Protein AF-A0A0W0UH37-F1 (afdb_monomer_lite)

Sequence (302 aa):
MPKVALRSLQDLRQTGDLIYRSSKLNPNDLQDNCIYLDRIETTVKGTGFGTAAMRYIINESFARGYEGNLKTDSSWDSHLFYLALGLIPEERQVPYVQNKYGIPADDSLAIVVDFFEKHEGENGEELKSALQELLEDNDYLLDEIAVILQKEGKIERKQSANIDDLLKNREFLSEISYATSSYLHDQFIPSLLHILEKNIGKKSVETNTSSLNAVMMVLSDEGKKRWKKALDNESEFKTFKQFEQLHPYMDNAQKEKLQSILAKNATFKQQAPQLFFSQLQQEQKEEEPAPTNQAVFNPNQH

Radius of gyration: 27.36 Å; chains: 1; bounding box: 104×53×66 Å

pLDDT: mean 77.38, std 19.03, range [35.28, 96.06]

Organism: NCBI:txid455

Foldseek 3Di:
DDFADQDDPVNLVVFFDFDWDFDDPDPVDLQPGATEGEDTGGPDFPPCSVLSSLLVRQVVCVVVVNLSKYKYWDAFQCQLVCLQLQKDFDKDWDQQCCLPQVAHLCDLLVLLLVLCVVCPPDDPVVSLVSVVVVCVVPVCSQVSVCSVCCVVVVDPPPDTGDSVSCVVCNVVSNVSSPDIDICLQRPQLVLLLVLLQVCQPPDLADSGRNVSHTGMITRAPVSSVQSVVCVVVSHRRRTDLQSVSSVVSYDPVSSVSSVVSVVRRPPSVPDSPPSSGDHPPPVVVVPDDDDDDDDDDDPDDD

Structure (mmCIF, N/CA/C/O backbone):
data_AF-A0A0W0UH37-F1
#
_entry.id   AF-A0A0W0UH37-F1
#
loop_
_atom_site.group_PDB
_atom_site.id
_atom_site.type_symbol
_atom_site.label_atom_id
_atom_site.label_alt_id
_atom_site.label_comp_id
_atom_site.label_asym_id
_atom_site.label_entity_id
_atom_site.label_seq_id
_atom_site.pdbx_PDB_ins_code
_atom_site.Cartn_x
_atom_site.Cartn_y
_atom_site.Cartn_z
_atom_site.occupancy
_atom_site.B_iso_or_equiv
_atom_site.auth_seq_id
_atom_site.auth_comp_id
_atom_site.auth_asym_id
_atom_site.auth_atom_id
_atom_site.pdbx_PDB_model_num
ATOM 1 N N . MET A 1 1 ? 17.851 11.300 -32.297 1.00 39.34 1 MET A N 1
ATOM 2 C CA . MET A 1 1 ? 18.158 10.279 -31.269 1.00 39.34 1 MET A CA 1
ATOM 3 C C . MET A 1 1 ? 18.260 8.935 -31.976 1.00 39.34 1 MET A C 1
ATOM 5 O O . MET A 1 1 ? 17.472 8.738 -32.895 1.00 39.34 1 MET A O 1
ATOM 9 N N . PRO A 1 2 ? 19.236 8.073 -31.649 1.00 39.06 2 PRO A N 1
ATOM 10 C CA . PRO A 1 2 ? 19.355 6.756 -32.274 1.00 39.06 2 PRO A CA 1
ATOM 11 C C . PRO A 1 2 ? 18.145 5.876 -31.920 1.00 39.06 2 PRO A C 1
ATOM 13 O O . PRO A 1 2 ? 17.655 5.931 -30.793 1.00 39.06 2 PRO A O 1
ATOM 16 N N . LYS A 1 3 ? 17.656 5.099 -32.893 1.00 40.84 3 LYS A N 1
ATOM 17 C CA . LYS A 1 3 ? 16.571 4.122 -32.711 1.00 40.84 3 LYS A CA 1
ATOM 18 C C . LYS A 1 3 ? 17.082 2.929 -31.903 1.00 40.84 3 LYS A C 1
ATOM 20 O O . LYS A 1 3 ? 18.148 2.400 -32.216 1.00 40.84 3 LYS A O 1
ATOM 25 N N . VAL A 1 4 ? 16.328 2.493 -30.896 1.00 57.84 4 VAL A N 1
ATOM 26 C CA . VAL A 1 4 ? 16.647 1.289 -30.116 1.00 57.84 4 VAL A CA 1
ATOM 27 C C . VAL A 1 4 ? 15.810 0.132 -30.634 1.00 57.84 4 VAL A C 1
ATOM 29 O O . VAL A 1 4 ? 14.599 0.082 -30.416 1.00 57.84 4 VAL A O 1
ATOM 32 N N . ALA A 1 5 ? 16.464 -0.805 -31.320 1.00 55.94 5 ALA A N 1
ATOM 33 C CA . ALA A 1 5 ? 15.818 -2.027 -31.777 1.00 55.94 5 ALA A CA 1
ATOM 34 C C . ALA A 1 5 ? 15.326 -2.861 -30.582 1.00 55.94 5 ALA A C 1
ATOM 36 O O . ALA A 1 5 ? 16.015 -2.992 -29.565 1.00 55.94 5 ALA A O 1
ATOM 37 N N . LEU A 1 6 ? 14.133 -3.442 -30.713 1.00 58.91 6 LEU A N 1
ATOM 38 C CA . LEU A 1 6 ? 13.651 -4.466 -29.789 1.00 58.91 6 LEU A CA 1
ATOM 39 C C . LEU A 1 6 ? 14.568 -5.690 -29.895 1.00 58.91 6 LEU A C 1
ATOM 41 O O . LEU A 1 6 ? 14.750 -6.233 -30.982 1.00 58.91 6 LEU A O 1
ATOM 45 N N . ARG A 1 7 ? 15.142 -6.118 -28.766 1.00 61.62 7 ARG A N 1
ATOM 46 C CA . ARG A 1 7 ? 15.881 -7.386 -28.694 1.00 61.62 7 ARG A CA 1
ATOM 47 C C . ARG A 1 7 ? 14.904 -8.550 -28.827 1.00 61.62 7 ARG A C 1
ATOM 49 O O . ARG A 1 7 ? 13.797 -8.483 -28.287 1.00 61.62 7 ARG A O 1
ATOM 56 N N . SER A 1 8 ? 15.309 -9.614 -29.514 1.00 63.53 8 SER A N 1
ATOM 57 C CA . SER A 1 8 ? 14.517 -10.841 -29.548 1.00 63.53 8 SER A CA 1
ATOM 58 C C . SER A 1 8 ? 14.574 -11.560 -28.192 1.00 63.53 8 SER A C 1
ATOM 60 O O . SER A 1 8 ? 15.499 -11.363 -27.398 1.00 63.53 8 SER A O 1
ATOM 62 N N . LEU A 1 9 ? 13.601 -12.437 -27.921 1.00 63.22 9 LEU A N 1
ATOM 63 C CA . LEU A 1 9 ? 13.621 -13.288 -26.725 1.00 63.22 9 LEU A CA 1
ATOM 64 C C . LEU A 1 9 ? 14.868 -14.191 -26.689 1.00 63.22 9 LEU A C 1
ATOM 66 O O . LEU A 1 9 ? 15.388 -14.481 -25.615 1.00 63.22 9 LEU A O 1
ATOM 70 N N . GLN A 1 10 ? 15.362 -14.616 -27.858 1.00 59.94 10 GLN A N 1
ATOM 71 C CA . GLN A 1 10 ? 16.601 -15.386 -27.979 1.00 59.94 10 GLN A CA 1
ATOM 72 C C . GLN A 1 10 ? 17.826 -14.554 -27.575 1.00 59.94 10 GLN A C 1
ATOM 74 O O . GLN A 1 10 ? 18.663 -15.061 -26.833 1.00 59.94 10 GLN A O 1
ATOM 79 N N . ASP A 1 11 ? 17.892 -13.277 -27.965 1.00 59.62 11 ASP A N 1
ATOM 80 C CA . ASP A 1 11 ? 18.986 -12.375 -27.568 1.00 59.62 11 ASP A CA 1
ATOM 81 C C . ASP A 1 11 ? 18.983 -12.106 -26.059 1.00 59.62 11 ASP A C 1
ATOM 83 O O . ASP A 1 11 ? 20.036 -12.001 -25.433 1.00 59.62 11 ASP A O 1
ATOM 87 N N . LEU A 1 12 ? 17.795 -12.006 -25.451 1.00 62.12 12 LEU A N 1
ATOM 88 C CA . LEU A 1 12 ? 17.666 -11.854 -24.002 1.00 62.12 12 LEU A CA 1
ATOM 89 C C . LEU A 1 12 ? 18.160 -13.113 -23.277 1.00 62.12 12 LEU A C 1
ATOM 91 O O . LEU A 1 12 ? 19.002 -12.996 -22.388 1.00 62.12 12 LEU A O 1
ATOM 95 N N . ARG A 1 13 ? 17.732 -14.303 -23.717 1.00 62.91 13 ARG A N 1
ATOM 96 C CA . ARG A 1 13 ? 18.122 -15.599 -23.124 1.00 62.91 13 ARG A CA 1
ATOM 97 C C . ARG A 1 13 ? 19.622 -15.902 -23.181 1.00 62.91 13 ARG A C 1
ATOM 99 O O . ARG A 1 13 ? 20.102 -16.710 -22.400 1.00 62.91 13 ARG A O 1
ATOM 106 N N . GLN A 1 14 ? 20.378 -15.267 -24.076 1.00 61.69 14 GLN A N 1
ATOM 107 C CA . GLN A 1 14 ? 21.842 -15.394 -24.109 1.00 61.69 14 GLN A CA 1
ATOM 108 C C . GLN A 1 14 ? 22.548 -14.569 -23.020 1.00 61.69 14 GLN A C 1
ATOM 110 O O . GLN A 1 14 ? 23.724 -14.792 -22.748 1.00 61.69 14 GLN A O 1
ATOM 115 N N . THR A 1 15 ? 21.852 -13.600 -22.414 1.00 56.72 15 THR A N 1
ATOM 116 C CA . THR A 1 15 ? 22.426 -12.631 -21.459 1.00 56.72 15 THR A CA 1
ATOM 117 C C . THR A 1 15 ? 21.881 -12.755 -20.035 1.00 56.72 15 THR A C 1
ATOM 119 O O . THR A 1 15 ? 22.421 -12.123 -19.129 1.00 56.72 15 THR A O 1
ATOM 122 N N . GLY A 1 16 ? 20.840 -13.563 -19.834 1.00 58.19 16 GLY A N 1
ATOM 123 C CA . GLY A 1 16 ? 20.187 -13.807 -18.551 1.00 58.19 16 GLY A CA 1
ATOM 124 C C . GLY A 1 16 ? 18.984 -14.740 -18.705 1.00 58.19 16 GLY A C 1
ATOM 125 O O . GLY A 1 16 ? 18.596 -15.085 -19.823 1.00 58.19 16 GLY A O 1
ATOM 126 N N . ASP A 1 17 ? 18.374 -15.106 -17.582 1.00 57.06 17 ASP A N 1
ATOM 127 C CA . ASP A 1 17 ? 17.194 -15.962 -17.535 1.00 57.06 17 ASP A CA 1
ATOM 128 C C . ASP A 1 17 ? 15.927 -15.114 -17.358 1.00 57.06 17 ASP A C 1
ATOM 130 O O . ASP A 1 17 ? 15.771 -14.339 -16.412 1.00 57.06 17 ASP A O 1
ATOM 134 N N . LEU A 1 18 ? 14.988 -15.261 -18.295 1.00 58.94 18 LEU A N 1
ATOM 135 C CA . LEU A 1 18 ? 13.688 -14.594 -18.257 1.00 58.94 18 LEU A CA 1
ATOM 136 C C . LEU A 1 18 ? 12.577 -15.639 -18.175 1.00 58.94 18 LEU A C 1
ATOM 138 O O . LEU A 1 18 ? 12.345 -16.368 -19.145 1.00 58.94 18 LEU A O 1
ATOM 142 N N . ILE A 1 19 ? 11.876 -15.691 -17.039 1.00 59.53 19 ILE A N 1
ATOM 143 C CA . ILE A 1 19 ? 10.764 -16.619 -16.811 1.00 59.53 19 ILE A CA 1
ATOM 144 C C . ILE A 1 19 ? 9.519 -15.815 -16.440 1.00 59.53 19 ILE A C 1
ATOM 146 O O . ILE A 1 19 ? 9.446 -15.164 -15.401 1.00 59.53 19 ILE A O 1
ATOM 150 N N . TYR A 1 20 ? 8.516 -15.873 -17.311 1.00 61.88 20 TYR A N 1
ATOM 151 C CA . TYR A 1 20 ? 7.214 -15.253 -17.096 1.00 61.88 20 TYR A CA 1
ATOM 152 C C . TYR A 1 20 ? 6.113 -16.182 -17.598 1.00 61.88 20 TYR A C 1
ATOM 154 O O . TYR A 1 20 ? 6.347 -17.044 -18.453 1.00 61.88 20 TYR A O 1
ATOM 162 N N . ARG A 1 21 ? 4.906 -16.012 -17.061 1.00 57.50 21 ARG A N 1
ATOM 163 C CA . ARG A 1 21 ? 3.724 -16.771 -17.472 1.00 57.50 21 ARG A CA 1
ATOM 164 C C . ARG A 1 21 ? 2.645 -15.794 -17.914 1.00 57.50 21 ARG A C 1
ATOM 166 O O . ARG A 1 21 ? 2.375 -14.793 -17.259 1.00 57.50 21 ARG A O 1
ATOM 173 N N . SER A 1 22 ? 1.993 -16.085 -19.032 1.00 54.31 22 SER A N 1
ATOM 174 C CA . SER A 1 22 ? 0.772 -15.371 -19.399 1.00 54.31 22 SER A CA 1
ATOM 175 C C . SER A 1 22 ? -0.427 -16.134 -18.847 1.00 54.31 22 SER A C 1
ATOM 177 O O . SER A 1 22 ? -0.717 -17.232 -19.324 1.00 54.31 22 SER A O 1
ATOM 179 N N . SER A 1 23 ? -1.122 -15.567 -17.868 1.00 53.78 23 SER A N 1
ATOM 180 C CA . SER A 1 23 ? -2.406 -16.080 -17.395 1.00 53.78 23 SER A CA 1
ATOM 181 C C . SER A 1 23 ? -3.540 -15.419 -18.178 1.00 53.78 23 SER A C 1
ATOM 183 O O . SER A 1 23 ? -3.635 -14.197 -18.223 1.00 53.78 23 SER A O 1
ATOM 185 N N . LYS A 1 24 ? -4.416 -16.226 -18.788 1.00 47.41 24 LYS A N 1
ATOM 186 C CA . LYS A 1 24 ? -5.780 -15.791 -19.116 1.00 47.41 24 LYS A CA 1
ATOM 187 C C . LYS A 1 24 ? -6.648 -16.145 -17.916 1.00 47.41 24 LYS A C 1
ATOM 189 O O . LYS A 1 24 ? -7.014 -17.310 -17.767 1.00 47.41 24 LYS A O 1
ATOM 194 N N . LEU A 1 25 ? -6.932 -15.183 -17.046 1.00 44.75 25 LEU A N 1
ATOM 195 C CA . LEU A 1 25 ? -8.017 -15.349 -16.086 1.00 44.75 25 LEU A CA 1
ATOM 196 C C . LEU A 1 25 ? -9.305 -15.067 -16.862 1.00 44.75 25 LEU A C 1
ATOM 198 O O . LEU A 1 25 ? -9.612 -13.927 -17.153 1.00 44.75 25 LEU A O 1
ATOM 202 N N . ASN A 1 26 ? -9.972 -16.147 -17.275 1.00 40.81 26 ASN A N 1
ATOM 203 C CA . ASN A 1 26 ? -11.278 -16.169 -17.937 1.00 40.81 26 ASN A CA 1
ATOM 204 C C . ASN A 1 26 ? -11.378 -15.426 -19.303 1.00 40.81 26 ASN A C 1
ATOM 206 O O . ASN A 1 26 ? -11.337 -14.203 -19.369 1.00 40.81 26 ASN A O 1
ATOM 210 N N . PRO A 1 27 ? -11.591 -16.125 -20.438 1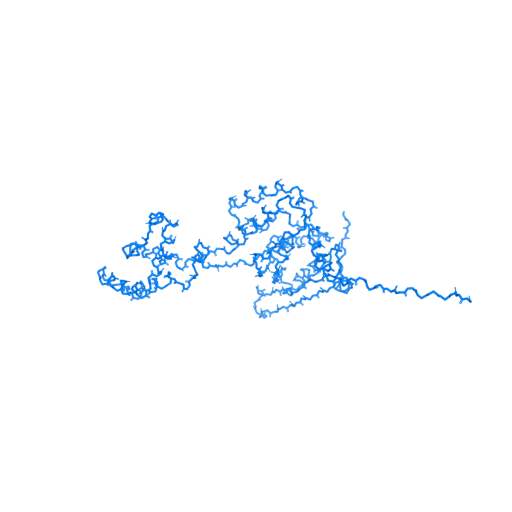.00 39.88 27 PRO A N 1
ATOM 211 C CA . PRO A 1 27 ? -11.670 -15.494 -21.765 1.00 39.88 27 PRO A CA 1
ATOM 212 C C . PRO A 1 27 ? -12.848 -14.518 -21.968 1.00 39.88 27 PRO A C 1
ATOM 214 O O . PRO A 1 27 ? -12.892 -13.867 -23.011 1.00 39.88 27 PRO A O 1
ATOM 217 N N . ASN A 1 28 ? -13.769 -14.407 -21.005 1.00 41.94 28 ASN A N 1
ATOM 218 C CA . ASN A 1 28 ? -14.898 -13.476 -21.049 1.00 41.94 28 ASN A CA 1
ATOM 219 C C . ASN A 1 28 ? -14.655 -12.155 -20.293 1.00 41.94 28 ASN A C 1
ATOM 221 O O . ASN A 1 28 ? -15.424 -11.222 -20.505 1.00 41.94 28 ASN A O 1
ATOM 225 N N . ASP A 1 29 ? -13.586 -12.040 -19.495 1.00 44.34 29 ASP A N 1
ATOM 226 C CA . ASP A 1 29 ? -13.218 -10.802 -18.794 1.00 44.34 29 ASP A CA 1
ATOM 227 C C . ASP A 1 29 ? -11.937 -10.216 -19.390 1.00 44.34 29 ASP A C 1
ATOM 229 O O . ASP A 1 29 ? -10.812 -10.510 -18.986 1.00 44.34 29 ASP A O 1
ATOM 233 N N . LEU A 1 30 ? -12.095 -9.342 -20.391 1.00 47.75 30 LEU A N 1
ATOM 234 C CA . LEU A 1 30 ? -10.964 -8.600 -20.960 1.00 47.75 30 LEU A CA 1
ATOM 235 C C . LEU A 1 30 ? -10.255 -7.716 -19.914 1.00 47.75 30 LEU A C 1
ATOM 237 O O . LEU A 1 30 ? -9.075 -7.416 -20.095 1.00 47.75 30 LEU A O 1
ATOM 241 N N . GLN A 1 31 ? -10.947 -7.345 -18.828 1.00 48.50 31 GLN A N 1
ATOM 242 C CA . GLN A 1 31 ? -10.412 -6.551 -17.716 1.00 48.50 31 GLN A CA 1
ATOM 243 C C . GLN A 1 31 ? -9.366 -7.296 -16.867 1.00 48.50 31 GLN A C 1
ATOM 245 O O . GLN A 1 31 ? -8.473 -6.641 -16.332 1.00 48.50 31 GLN A O 1
ATOM 250 N N . ASP A 1 32 ? -9.390 -8.633 -16.837 1.00 60.22 32 ASP A N 1
ATOM 251 C CA . ASP A 1 32 ? -8.478 -9.451 -16.018 1.00 60.22 32 ASP A CA 1
ATOM 252 C C . ASP A 1 32 ? -7.296 -10.039 -16.802 1.00 60.22 32 ASP A C 1
ATOM 254 O O . ASP A 1 32 ? -6.444 -10.750 -16.253 1.00 60.22 32 ASP A O 1
ATOM 258 N N . ASN A 1 33 ? -7.185 -9.727 -18.096 1.00 76.19 33 ASN A N 1
ATOM 259 C CA . ASN A 1 33 ? -6.046 -10.171 -18.883 1.00 76.19 33 ASN A CA 1
ATOM 260 C C . ASN A 1 33 ? -4.778 -9.412 -18.482 1.00 76.19 33 ASN A C 1
ATOM 262 O O . ASN A 1 33 ? -4.657 -8.199 -18.674 1.00 76.19 33 ASN A O 1
ATOM 266 N N . CYS A 1 34 ? -3.797 -10.150 -17.968 1.00 83.69 34 CYS A N 1
ATOM 267 C CA . CYS A 1 34 ? -2.499 -9.620 -17.585 1.00 83.69 34 CYS A CA 1
ATOM 268 C C . CYS A 1 34 ? -1.369 -10.593 -17.944 1.00 83.69 34 CYS A C 1
ATOM 270 O O . CYS A 1 34 ? -1.571 -11.788 -18.180 1.00 83.69 34 CYS A O 1
ATOM 272 N N . ILE A 1 35 ? -0.147 -10.070 -18.002 1.00 83.69 35 ILE A N 1
ATOM 273 C CA . ILE A 1 35 ? 1.048 -10.909 -17.920 1.00 83.69 35 ILE A CA 1
ATOM 274 C C . ILE A 1 35 ? 1.460 -10.992 -16.452 1.00 83.69 35 ILE A C 1
ATOM 276 O O . ILE A 1 35 ? 1.528 -9.963 -15.780 1.00 83.69 35 ILE A O 1
ATOM 280 N N . TYR A 1 36 ? 1.748 -12.202 -15.973 1.00 83.50 36 TYR A N 1
ATOM 281 C CA . TYR A 1 36 ? 2.335 -12.419 -14.660 1.00 83.50 36 TYR A CA 1
ATOM 282 C C . TYR A 1 36 ? 3.838 -12.655 -14.804 1.00 83.50 36 TYR A C 1
ATOM 284 O O . TYR A 1 36 ? 4.287 -13.634 -15.416 1.00 83.50 36 TYR A O 1
ATOM 292 N N . LEU A 1 37 ? 4.626 -11.734 -14.267 1.00 82.06 37 LEU A N 1
ATOM 293 C CA . LEU A 1 37 ? 6.067 -11.880 -14.203 1.00 82.06 37 LEU A CA 1
ATOM 294 C C . LEU A 1 37 ? 6.429 -12.668 -12.942 1.00 82.06 37 LEU A C 1
ATOM 296 O O . LEU A 1 37 ? 6.179 -12.221 -11.830 1.00 82.06 37 LEU A O 1
ATOM 300 N N . ASP A 1 38 ? 7.012 -13.847 -13.157 1.00 74.31 38 ASP A N 1
ATOM 301 C CA . ASP A 1 38 ? 7.444 -14.755 -12.091 1.00 74.31 38 ASP A CA 1
ATOM 302 C C . ASP A 1 38 ? 8.829 -14.320 -11.583 1.00 74.31 38 ASP A C 1
ATOM 304 O O . ASP A 1 38 ? 9.011 -14.027 -10.406 1.00 74.31 38 ASP A O 1
ATOM 308 N N . ARG A 1 39 ? 9.807 -14.182 -12.496 1.00 73.81 39 ARG A N 1
ATOM 309 C CA . ARG A 1 39 ? 11.154 -13.692 -12.162 1.00 73.81 39 ARG A CA 1
ATOM 310 C C . ARG A 1 39 ? 11.933 -13.144 -13.360 1.00 73.81 39 ARG A C 1
ATOM 312 O O . ARG A 1 39 ? 11.820 -13.634 -14.486 1.00 73.81 39 ARG A O 1
ATOM 319 N N . ILE A 1 40 ? 12.784 -12.153 -13.090 1.00 75.44 40 ILE A N 1
ATOM 320 C CA . ILE A 1 40 ? 13.825 -11.659 -14.005 1.00 75.44 40 ILE A CA 1
ATOM 321 C C . ILE A 1 40 ? 15.169 -11.884 -13.325 1.00 75.44 40 ILE A C 1
ATOM 323 O O . ILE A 1 40 ? 15.445 -11.270 -12.298 1.00 75.44 40 ILE A O 1
ATOM 327 N N . GLU A 1 41 ? 16.017 -12.720 -13.915 1.00 71.56 41 GLU A N 1
ATOM 328 C CA . GLU A 1 41 ? 17.333 -13.038 -13.367 1.00 71.56 41 GLU A CA 1
ATOM 329 C C . GLU A 1 41 ? 18.416 -12.763 -14.414 1.00 71.56 41 GLU A C 1
ATOM 331 O O . GLU A 1 41 ? 18.269 -13.041 -15.601 1.00 71.56 41 GLU A O 1
ATOM 336 N N . THR A 1 42 ? 19.533 -12.180 -13.989 1.00 67.94 42 THR A N 1
ATOM 337 C CA . THR A 1 42 ? 20.701 -11.992 -14.854 1.00 67.94 42 THR A CA 1
ATOM 338 C C . THR A 1 42 ? 21.954 -12.371 -14.097 1.00 67.94 42 THR A C 1
ATOM 340 O O . THR A 1 42 ? 22.161 -11.943 -12.963 1.00 67.94 42 THR A O 1
ATOM 343 N N . THR A 1 43 ? 22.819 -13.142 -14.747 1.00 62.78 43 THR A N 1
ATOM 344 C CA . THR A 1 43 ? 24.158 -13.459 -14.240 1.00 62.78 43 THR A CA 1
ATOM 345 C C . THR A 1 43 ? 25.149 -12.328 -14.526 1.00 62.78 43 THR A C 1
ATOM 347 O O . THR A 1 43 ? 26.215 -12.268 -13.913 1.00 62.78 43 THR A O 1
ATOM 350 N N . VAL A 1 44 ? 24.796 -11.388 -15.417 1.00 61.62 44 VAL A N 1
ATOM 351 C CA . VAL A 1 44 ? 25.660 -10.280 -15.838 1.00 61.62 44 VAL A CA 1
ATOM 352 C C . VAL A 1 44 ? 25.090 -8.938 -15.380 1.00 61.62 44 VAL A C 1
ATOM 354 O O . VAL A 1 44 ? 23.992 -8.520 -15.762 1.00 61.62 44 VAL A O 1
ATOM 357 N N . LYS A 1 45 ? 25.870 -8.244 -14.551 1.00 58.03 45 LYS A N 1
ATOM 358 C CA . LYS A 1 45 ? 25.534 -6.948 -13.949 1.00 58.03 45 LYS A CA 1
ATOM 359 C C . LYS A 1 45 ? 25.725 -5.791 -14.938 1.00 58.03 45 LYS A C 1
ATOM 361 O O . LYS A 1 45 ? 26.658 -5.795 -15.733 1.00 58.03 45 LYS A O 1
ATOM 366 N N . GLY A 1 46 ? 24.860 -4.773 -14.864 1.00 62.31 46 GLY A N 1
ATOM 367 C CA . GLY A 1 46 ? 25.037 -3.504 -15.593 1.00 62.31 46 GLY A CA 1
ATOM 368 C C . GLY A 1 46 ? 24.777 -3.553 -17.105 1.00 62.31 46 GLY A C 1
ATOM 369 O O . GLY A 1 46 ? 25.081 -2.596 -17.810 1.00 62.31 46 GLY A O 1
ATOM 370 N N . THR A 1 47 ? 24.189 -4.633 -17.618 1.00 62.28 47 THR A N 1
ATOM 371 C CA . THR A 1 47 ? 23.941 -4.838 -19.059 1.00 62.28 47 THR A CA 1
ATOM 372 C C . THR A 1 47 ? 22.659 -4.182 -19.577 1.00 62.28 47 THR A C 1
ATOM 374 O O . THR A 1 47 ? 22.363 -4.255 -20.770 1.00 62.28 47 THR A O 1
ATOM 377 N N . GLY A 1 48 ? 21.856 -3.585 -18.687 1.00 72.31 48 GLY A N 1
ATOM 378 C CA . GLY A 1 48 ? 20.511 -3.101 -19.013 1.00 72.31 48 GLY A CA 1
ATOM 379 C C . GLY A 1 48 ? 19.491 -4.221 -19.259 1.00 72.31 48 GLY A C 1
ATOM 380 O O . GLY A 1 48 ? 18.391 -3.937 -19.735 1.00 72.31 48 GLY A O 1
ATOM 381 N N . PHE A 1 49 ? 19.831 -5.476 -18.928 1.00 78.31 49 PHE A N 1
ATOM 382 C CA . PHE A 1 49 ? 18.986 -6.651 -19.160 1.00 78.31 49 PHE A CA 1
ATOM 383 C C . PHE A 1 49 ? 17.571 -6.492 -18.594 1.00 78.31 49 PHE A C 1
ATOM 385 O O . PHE A 1 49 ? 16.613 -6.666 -19.338 1.00 78.31 49 PHE A O 1
ATOM 392 N N . GLY A 1 50 ? 17.427 -6.087 -17.326 1.00 79.38 50 GLY A N 1
ATOM 393 C CA . GLY A 1 50 ? 16.110 -5.939 -16.692 1.00 79.38 50 GLY A CA 1
ATOM 394 C C . GLY A 1 50 ? 15.191 -4.969 -17.441 1.00 79.38 50 GLY A C 1
ATOM 395 O O . GLY A 1 50 ? 14.044 -5.293 -17.729 1.00 79.38 50 GLY A O 1
ATOM 396 N N . THR A 1 51 ? 15.709 -3.811 -17.859 1.00 82.19 51 THR A N 1
ATOM 397 C CA . THR A 1 51 ? 14.941 -2.842 -18.658 1.00 82.19 51 THR A CA 1
ATOM 398 C C . THR A 1 51 ? 14.581 -3.398 -20.037 1.00 82.19 51 THR A C 1
ATOM 400 O O . THR A 1 51 ? 13.475 -3.163 -20.525 1.00 82.19 51 THR A O 1
ATOM 403 N N . ALA A 1 52 ? 15.488 -4.143 -20.675 1.00 81.31 52 ALA A N 1
ATOM 404 C CA . ALA A 1 52 ? 15.235 -4.764 -21.974 1.00 81.31 52 ALA A CA 1
ATOM 405 C C . ALA A 1 52 ? 14.186 -5.889 -21.885 1.00 81.31 52 ALA A C 1
ATOM 407 O O . ALA A 1 52 ? 13.284 -5.945 -22.721 1.00 81.31 52 ALA A O 1
ATOM 408 N N . ALA A 1 53 ? 14.258 -6.726 -20.848 1.00 84.06 53 ALA A N 1
ATOM 409 C CA . ALA A 1 53 ? 13.268 -7.756 -20.549 1.00 84.06 53 ALA A CA 1
ATOM 410 C C . ALA A 1 53 ? 11.886 -7.138 -20.297 1.00 84.06 53 ALA A C 1
ATOM 412 O O . ALA A 1 53 ? 10.898 -7.557 -20.897 1.00 84.06 53 ALA A O 1
ATOM 413 N N . MET A 1 54 ? 11.826 -6.071 -19.500 1.00 88.00 54 MET A N 1
ATOM 414 C CA . MET A 1 54 ? 10.582 -5.347 -19.232 1.00 88.00 54 MET A CA 1
ATOM 415 C C . MET A 1 54 ? 10.005 -4.697 -20.492 1.00 88.00 54 MET A C 1
ATOM 417 O O . MET A 1 54 ? 8.802 -4.786 -20.723 1.00 88.00 54 MET A O 1
ATOM 421 N N . ARG A 1 55 ? 10.850 -4.128 -21.366 1.00 89.00 55 ARG A N 1
ATOM 422 C CA . ARG A 1 55 ? 10.414 -3.622 -22.678 1.00 89.00 55 ARG A CA 1
ATOM 423 C C . ARG A 1 55 ? 9.762 -4.726 -23.508 1.00 89.00 55 ARG A C 1
ATOM 425 O O . ARG A 1 55 ? 8.710 -4.489 -24.095 1.00 89.00 55 ARG A O 1
ATOM 432 N N . TYR A 1 56 ? 10.388 -5.901 -23.567 1.00 86.81 56 TYR A N 1
ATOM 433 C CA . TYR A 1 56 ? 9.865 -7.049 -24.305 1.00 86.81 56 TYR A CA 1
ATOM 434 C C . TYR A 1 56 ? 8.504 -7.495 -23.748 1.00 86.81 56 TYR A C 1
ATOM 436 O O . TYR A 1 56 ? 7.536 -7.567 -24.503 1.00 86.81 56 TYR A O 1
ATOM 444 N N . ILE A 1 57 ? 8.405 -7.695 -22.429 1.00 87.62 57 ILE A N 1
ATOM 445 C CA . ILE A 1 57 ? 7.173 -8.139 -21.758 1.00 87.62 57 ILE A CA 1
ATOM 446 C C . ILE A 1 57 ? 6.033 -7.136 -21.959 1.00 87.62 57 ILE A C 1
ATOM 448 O O . ILE A 1 57 ? 4.912 -7.517 -22.292 1.00 87.62 57 ILE A O 1
ATOM 452 N N . ILE A 1 58 ? 6.299 -5.843 -21.785 1.00 90.19 58 ILE A N 1
ATOM 453 C CA . ILE A 1 58 ? 5.265 -4.812 -21.917 1.00 90.19 58 ILE A CA 1
ATOM 454 C C . ILE A 1 58 ? 4.824 -4.666 -23.378 1.00 90.19 58 ILE A C 1
ATOM 456 O O . ILE A 1 58 ? 3.631 -4.528 -23.644 1.00 90.19 58 ILE A O 1
ATOM 460 N N . ASN A 1 59 ? 5.755 -4.757 -24.332 1.00 90.31 59 ASN A N 1
ATOM 461 C CA . ASN A 1 59 ? 5.417 -4.783 -25.754 1.00 90.31 59 ASN A CA 1
ATOM 462 C C . ASN A 1 59 ? 4.522 -5.981 -26.098 1.00 90.31 59 ASN A C 1
ATOM 464 O O . ASN A 1 59 ? 3.542 -5.832 -26.822 1.00 90.31 59 ASN A O 1
ATOM 468 N N . GLU A 1 60 ? 4.822 -7.157 -25.545 1.00 86.75 60 GLU A N 1
ATOM 469 C CA . GLU A 1 60 ? 3.985 -8.345 -25.701 1.00 86.75 60 GLU A CA 1
ATOM 470 C C . GLU A 1 60 ? 2.596 -8.160 -25.073 1.00 86.75 60 GLU A C 1
ATOM 472 O O . GLU A 1 60 ? 1.598 -8.530 -25.690 1.00 86.75 60 GLU A O 1
ATOM 477 N N . SER A 1 61 ? 2.511 -7.545 -23.890 1.00 87.56 61 SER A N 1
ATOM 478 C CA . SER A 1 61 ? 1.239 -7.216 -23.234 1.00 87.56 61 SER A CA 1
ATOM 479 C C . SER A 1 61 ? 0.367 -6.323 -24.128 1.00 87.56 61 SER A C 1
ATOM 481 O O . SER A 1 61 ? -0.792 -6.648 -24.389 1.00 87.56 61 SER A O 1
ATOM 483 N N . PHE A 1 62 ? 0.933 -5.252 -24.697 1.00 88.38 62 PHE A N 1
ATOM 484 C CA . PHE A 1 62 ? 0.214 -4.399 -25.650 1.00 88.38 62 PHE A CA 1
ATOM 485 C C . PHE A 1 62 ? -0.175 -5.139 -26.935 1.00 88.38 62 PHE A C 1
ATOM 487 O O . PHE A 1 62 ? -1.311 -5.004 -27.385 1.00 88.38 62 PHE A O 1
ATOM 494 N N . ALA A 1 63 ? 0.722 -5.951 -27.504 1.00 87.31 63 ALA A N 1
ATOM 495 C CA . ALA A 1 63 ? 0.451 -6.719 -28.723 1.00 87.31 63 ALA A CA 1
ATOM 496 C C . ALA A 1 63 ? -0.683 -7.744 -28.543 1.00 87.31 63 ALA A C 1
ATOM 498 O O . ALA A 1 63 ? -1.394 -8.055 -29.496 1.00 87.31 63 ALA A O 1
ATOM 499 N N . ARG A 1 64 ? -0.876 -8.247 -27.318 1.00 83.88 64 ARG A N 1
ATOM 500 C CA . ARG A 1 64 ? -1.977 -9.149 -26.943 1.00 83.88 64 ARG A CA 1
ATOM 501 C C . ARG A 1 64 ? -3.277 -8.423 -26.582 1.00 83.88 64 ARG A C 1
ATOM 503 O O . ARG A 1 64 ? -4.266 -9.088 -26.294 1.00 83.88 64 ARG A O 1
ATOM 510 N N . GLY A 1 65 ? -3.288 -7.089 -26.594 1.00 84.12 65 GLY A N 1
ATOM 511 C CA . GLY A 1 65 ? -4.450 -6.285 -26.211 1.00 84.12 65 GLY A CA 1
ATOM 512 C C . GLY A 1 65 ? -4.673 -6.183 -24.700 1.00 84.12 65 GLY A C 1
ATOM 513 O O . GLY A 1 65 ? -5.755 -5.800 -24.282 1.00 84.12 65 GLY A O 1
ATOM 514 N N . TYR A 1 66 ? -3.672 -6.504 -23.872 1.00 84.94 66 TYR A N 1
ATOM 515 C CA . TYR A 1 66 ? -3.777 -6.453 -22.404 1.00 84.94 66 TYR A CA 1
ATOM 516 C C . TYR A 1 66 ? -3.468 -5.054 -21.844 1.00 84.94 66 TYR A C 1
ATOM 518 O O . TYR A 1 66 ? -3.275 -4.890 -20.648 1.00 84.94 66 TYR A O 1
ATOM 526 N N . GLU A 1 67 ? -3.336 -4.043 -22.707 1.00 84.38 67 GLU A N 1
ATOM 527 C CA . GLU A 1 67 ? -3.117 -2.637 -22.330 1.00 84.38 67 GLU A CA 1
ATOM 528 C C . GLU A 1 67 ? -1.920 -2.375 -21.394 1.00 84.38 67 GLU A C 1
ATOM 530 O O . GLU A 1 67 ? -1.892 -1.398 -20.642 1.00 84.38 67 GLU A O 1
ATOM 535 N N . GLY A 1 68 ? -0.892 -3.228 -21.446 1.00 76.38 68 GLY A N 1
ATOM 536 C CA . GLY A 1 68 ? 0.263 -3.110 -20.557 1.00 76.38 68 GLY A CA 1
ATOM 537 C C . GLY A 1 68 ? -0.019 -3.599 -19.134 1.00 76.38 68 GLY A C 1
ATOM 538 O O . GLY A 1 68 ? 0.776 -3.326 -18.237 1.00 76.38 68 GLY A O 1
ATOM 539 N N . ASN A 1 69 ? -1.123 -4.319 -18.906 1.00 81.38 69 ASN A N 1
ATOM 540 C CA . ASN A 1 69 ? -1.409 -4.980 -17.639 1.00 81.38 69 ASN A CA 1
ATOM 541 C C . ASN A 1 69 ? -0.332 -6.032 -17.363 1.00 81.38 69 ASN A C 1
ATOM 543 O O . ASN A 1 69 ? -0.172 -7.022 -18.090 1.00 81.38 69 ASN A O 1
ATOM 547 N N . LEU A 1 70 ? 0.420 -5.777 -16.301 1.00 84.94 70 LEU A N 1
ATOM 548 C CA . LEU A 1 70 ? 1.523 -6.587 -15.816 1.00 84.94 70 LEU A CA 1
ATOM 549 C C . LEU A 1 70 ? 1.394 -6.659 -14.300 1.00 84.94 70 LEU A C 1
ATOM 551 O O . LEU A 1 70 ? 1.226 -5.615 -13.666 1.00 84.94 70 LEU A O 1
ATOM 555 N N . LYS A 1 71 ? 1.490 -7.870 -13.754 1.00 86.38 71 LYS A N 1
ATOM 556 C CA . LYS A 1 71 ? 1.574 -8.130 -12.317 1.00 86.38 71 LYS A CA 1
ATOM 557 C C . LYS A 1 71 ? 2.871 -8.874 -12.004 1.00 86.38 71 LYS A C 1
ATOM 559 O O . LYS A 1 71 ? 3.330 -9.665 -12.828 1.00 86.38 71 LYS A O 1
ATOM 564 N N . THR A 1 72 ? 3.471 -8.605 -10.854 1.00 83.38 72 THR A N 1
ATOM 565 C CA . THR A 1 72 ? 4.673 -9.300 -10.376 1.00 83.38 72 THR A CA 1
ATOM 566 C C . THR A 1 72 ? 4.679 -9.309 -8.861 1.00 83.38 72 THR A C 1
ATOM 568 O O . THR A 1 72 ? 4.394 -8.281 -8.251 1.00 83.38 72 THR A O 1
ATOM 571 N N . ASP A 1 73 ? 5.074 -10.421 -8.252 1.00 80.00 73 ASP A N 1
ATOM 572 C CA . ASP A 1 73 ? 5.474 -10.401 -6.848 1.00 80.00 73 ASP A CA 1
ATOM 573 C C . ASP A 1 73 ? 6.870 -9.785 -6.763 1.00 80.00 73 ASP A C 1
ATOM 575 O O . ASP A 1 73 ? 7.860 -10.354 -7.230 1.00 80.00 73 ASP A O 1
ATOM 579 N N . SER A 1 74 ? 6.959 -8.576 -6.214 1.00 72.94 74 SER A N 1
ATOM 580 C CA . SER A 1 74 ? 8.251 -7.958 -5.942 1.00 72.94 74 SER A CA 1
ATOM 581 C C . SER A 1 74 ? 8.812 -8.555 -4.664 1.00 72.94 74 SER A C 1
ATOM 583 O O . SER A 1 74 ? 8.283 -8.317 -3.579 1.00 72.94 74 SER A O 1
ATOM 585 N N . SER A 1 75 ? 9.895 -9.321 -4.782 1.00 67.75 75 SER A N 1
ATOM 586 C CA . SER A 1 75 ? 10.655 -9.784 -3.625 1.00 67.75 75 SER A CA 1
ATOM 587 C C . SER A 1 75 ? 11.537 -8.665 -3.051 1.00 67.75 75 SER A C 1
ATOM 589 O O . SER A 1 75 ? 11.715 -7.593 -3.641 1.00 67.75 75 SER A O 1
ATOM 591 N N . TRP A 1 76 ? 12.081 -8.945 -1.871 1.00 58.66 76 TRP A N 1
ATOM 592 C CA . TRP A 1 76 ? 12.505 -8.034 -0.809 1.00 58.66 76 TRP A CA 1
ATOM 593 C C . TRP A 1 76 ? 13.474 -6.916 -1.254 1.00 58.66 76 TRP A C 1
ATOM 595 O O . TRP A 1 76 ? 13.390 -5.805 -0.732 1.00 58.66 76 TRP A O 1
ATOM 605 N N . ASP A 1 77 ? 14.276 -7.122 -2.304 1.00 62.72 77 ASP A N 1
ATOM 606 C CA . ASP A 1 77 ? 15.275 -6.153 -2.799 1.00 62.72 77 ASP A CA 1
ATOM 607 C C . ASP A 1 77 ? 14.950 -5.511 -4.164 1.00 62.72 77 ASP A C 1
ATOM 609 O O . ASP A 1 77 ? 15.718 -4.700 -4.686 1.00 62.72 77 ASP A O 1
ATOM 613 N N . SER A 1 78 ? 13.800 -5.836 -4.762 1.00 75.56 78 SER A N 1
ATOM 614 C CA . SER A 1 78 ? 13.458 -5.428 -6.137 1.00 75.56 78 SER A CA 1
ATOM 615 C C . SER A 1 78 ? 12.444 -4.279 -6.242 1.00 75.56 78 SER A C 1
ATOM 617 O O . SER A 1 78 ? 12.238 -3.734 -7.330 1.00 75.56 78 SER A O 1
ATOM 619 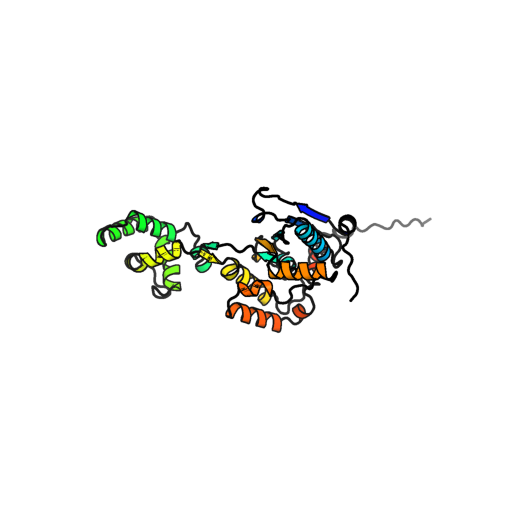N N . HIS A 1 79 ? 11.878 -3.825 -5.117 1.00 83.88 79 HIS A N 1
ATOM 620 C CA . HIS A 1 79 ? 10.834 -2.791 -5.081 1.00 83.88 79 HIS A CA 1
ATOM 621 C C . HIS A 1 79 ? 11.225 -1.521 -5.826 1.00 83.88 79 HIS A C 1
ATOM 623 O O . HIS A 1 79 ? 10.476 -1.009 -6.654 1.00 83.88 79 HIS A O 1
ATOM 629 N N . LEU A 1 80 ? 12.422 -1.004 -5.554 1.00 84.00 80 LEU A N 1
ATOM 630 C CA . LEU A 1 80 ? 12.883 0.231 -6.173 1.00 84.00 80 LEU A CA 1
ATOM 631 C C . LEU A 1 80 ? 13.178 0.063 -7.672 1.00 84.00 80 LEU A C 1
ATOM 633 O O . LEU A 1 80 ? 12.991 1.020 -8.423 1.00 84.00 80 LEU A O 1
ATOM 637 N N . PHE A 1 81 ? 13.590 -1.129 -8.123 1.00 83.00 81 PHE A N 1
ATOM 638 C CA . PHE A 1 81 ? 13.735 -1.431 -9.550 1.00 83.00 81 PHE A CA 1
ATOM 639 C C . PHE A 1 81 ? 12.375 -1.350 -10.248 1.00 83.00 81 PHE A C 1
ATOM 641 O O . PHE A 1 81 ? 12.222 -0.619 -11.229 1.00 83.00 81 PHE A O 1
ATOM 648 N N . TYR A 1 82 ? 11.365 -2.025 -9.704 1.00 88.00 82 TYR A N 1
ATOM 649 C CA . TYR A 1 82 ? 10.015 -2.005 -10.259 1.00 88.00 82 TYR A CA 1
ATOM 650 C C . TYR A 1 82 ? 9.380 -0.608 -10.191 1.00 88.00 82 TYR A C 1
ATOM 652 O O . TYR A 1 82 ? 8.820 -0.142 -11.187 1.00 88.00 82 TYR A O 1
ATOM 660 N N . LEU A 1 83 ? 9.570 0.123 -9.088 1.00 90.38 83 LEU A N 1
ATOM 661 C CA . LEU A 1 83 ? 9.173 1.529 -8.963 1.00 90.38 83 LEU A CA 1
ATOM 662 C C . LEU A 1 83 ? 9.849 2.410 -10.024 1.00 90.38 83 LEU A C 1
ATOM 664 O O . LEU A 1 83 ? 9.185 3.228 -10.662 1.00 90.38 83 LEU A O 1
ATOM 668 N N . ALA A 1 84 ? 11.148 2.236 -10.279 1.00 87.94 84 ALA A N 1
ATOM 669 C CA . ALA A 1 84 ? 11.861 2.990 -11.314 1.00 87.94 84 ALA A CA 1
ATOM 670 C C . ALA A 1 84 ? 11.326 2.700 -12.729 1.00 87.94 84 ALA A C 1
ATOM 672 O O . ALA A 1 84 ? 11.429 3.554 -13.617 1.00 87.94 84 ALA A O 1
ATOM 673 N N . LEU A 1 85 ? 10.726 1.526 -12.938 1.00 90.38 85 LEU A N 1
ATOM 674 C CA . LEU A 1 85 ? 10.072 1.124 -14.184 1.00 90.38 85 LEU A CA 1
ATOM 675 C C . LEU A 1 85 ? 8.577 1.473 -14.249 1.00 90.38 85 LEU A C 1
ATOM 677 O O . LEU A 1 85 ? 7.927 1.181 -15.254 1.00 90.38 85 LEU A O 1
ATOM 681 N N . GLY A 1 86 ? 8.050 2.163 -13.235 1.00 92.25 86 GLY A N 1
ATOM 682 C CA . GLY A 1 86 ? 6.677 2.669 -13.211 1.00 92.25 86 GLY A CA 1
ATOM 683 C C . GLY A 1 86 ? 5.650 1.689 -12.655 1.00 92.25 86 GLY A C 1
ATOM 684 O O . GLY A 1 86 ? 4.450 1.937 -12.798 1.00 92.25 86 GLY A O 1
ATOM 685 N N . LEU A 1 87 ? 6.089 0.590 -12.042 1.00 93.12 87 LEU A N 1
ATOM 686 C CA . LEU A 1 87 ? 5.206 -0.274 -11.272 1.00 93.12 87 LEU A CA 1
ATOM 687 C C . LEU A 1 87 ? 4.978 0.333 -9.887 1.00 93.12 87 LEU A C 1
ATOM 689 O O . LEU A 1 87 ? 5.824 1.060 -9.373 1.00 93.12 87 LEU A O 1
ATOM 693 N N . ILE A 1 88 ? 3.835 0.031 -9.291 1.00 93.94 88 ILE A N 1
ATOM 694 C CA . ILE A 1 88 ? 3.456 0.388 -7.920 1.00 93.94 88 ILE A CA 1
ATOM 695 C C . ILE A 1 88 ? 2.851 -0.851 -7.257 1.00 93.94 88 ILE A C 1
ATOM 697 O O . ILE A 1 88 ? 2.365 -1.713 -7.986 1.00 93.94 88 ILE A O 1
ATOM 701 N N . PRO A 1 89 ? 2.866 -0.985 -5.923 1.00 92.56 89 PRO A N 1
ATOM 702 C CA . PRO A 1 89 ? 2.077 -2.027 -5.275 1.00 92.56 89 PRO A CA 1
ATOM 703 C C . PRO A 1 89 ? 0.606 -1.939 -5.692 1.00 92.56 89 PRO A C 1
ATOM 705 O O . PRO A 1 89 ? 0.093 -0.844 -5.932 1.00 92.56 89 PRO A O 1
ATOM 708 N N . GLU A 1 90 ? -0.055 -3.085 -5.805 1.00 91.00 90 GLU A N 1
ATOM 709 C CA . GLU A 1 90 ? -1.490 -3.139 -6.057 1.00 91.00 90 GLU A CA 1
ATOM 710 C C . GLU A 1 90 ? -2.231 -2.439 -4.916 1.00 91.00 90 GLU A C 1
ATOM 712 O O . GLU A 1 90 ? -2.049 -2.774 -3.742 1.00 91.00 90 GLU A O 1
ATOM 717 N N . GLU A 1 91 ? -3.038 -1.436 -5.264 1.00 90.00 91 GLU A N 1
ATOM 718 C CA . GLU A 1 91 ? -3.838 -0.742 -4.266 1.00 90.00 91 GLU A CA 1
ATOM 719 C C . GLU A 1 91 ? -4.900 -1.692 -3.722 1.00 90.00 91 GLU A C 1
ATOM 721 O O . GLU A 1 91 ? -5.651 -2.313 -4.477 1.00 90.00 91 GLU A O 1
ATOM 726 N N . ARG A 1 92 ? -4.963 -1.785 -2.396 1.00 89.75 92 ARG A N 1
ATOM 727 C CA . ARG A 1 92 ? -5.932 -2.613 -1.687 1.00 89.75 92 ARG A CA 1
ATOM 728 C C . ARG A 1 92 ? -6.410 -1.907 -0.432 1.00 89.75 92 ARG A C 1
ATOM 730 O O . ARG A 1 92 ? -5.649 -1.188 0.217 1.00 89.75 92 ARG A O 1
ATOM 737 N N . GLN A 1 93 ? -7.664 -2.167 -0.093 1.00 91.81 93 GLN A N 1
ATOM 738 C CA . GLN A 1 93 ? -8.232 -1.768 1.183 1.00 91.81 93 GLN A CA 1
ATOM 739 C C . GLN A 1 93 ? -7.698 -2.695 2.277 1.00 91.81 93 GLN A C 1
ATOM 741 O O . GLN A 1 93 ? -7.700 -3.915 2.111 1.00 91.81 93 GLN A O 1
ATOM 746 N N . VAL A 1 94 ? -7.212 -2.113 3.370 1.00 89.38 94 VAL A N 1
ATOM 747 C CA . VAL A 1 94 ? -6.757 -2.839 4.565 1.00 89.38 94 VAL A CA 1
ATOM 748 C C . VAL A 1 94 ? -7.564 -2.402 5.787 1.00 89.38 94 VAL A C 1
ATOM 750 O O . VAL A 1 94 ? -8.054 -1.271 5.795 1.00 89.38 94 VAL A O 1
ATOM 753 N N . PRO A 1 95 ? -7.709 -3.251 6.821 1.00 90.62 95 PRO A N 1
ATOM 754 C CA . PRO A 1 95 ? -8.415 -2.864 8.037 1.00 90.62 95 PRO A CA 1
ATOM 755 C C . PRO A 1 95 ? -7.793 -1.615 8.669 1.00 90.62 95 PRO A C 1
ATOM 757 O O . PRO A 1 95 ? -6.590 -1.585 8.960 1.00 90.62 95 PRO A O 1
ATOM 760 N N . TYR A 1 96 ? -8.609 -0.580 8.880 1.00 90.19 96 TYR A N 1
ATOM 761 C CA . TYR A 1 96 ? -8.146 0.704 9.411 1.00 90.19 96 TYR A CA 1
ATOM 762 C C . TYR A 1 96 ? -7.512 0.538 10.792 1.00 90.19 96 TYR A C 1
ATOM 764 O O . TYR A 1 96 ? -6.451 1.099 11.064 1.00 90.19 96 TYR A O 1
ATOM 772 N N . VAL A 1 97 ? -8.126 -0.284 11.642 1.00 89.50 97 VAL A N 1
ATOM 773 C CA . VAL A 1 97 ? -7.723 -0.465 13.040 1.00 89.50 97 VAL A CA 1
ATOM 774 C C . VAL A 1 97 ? -6.336 -1.101 13.143 1.00 89.50 97 VAL A C 1
ATOM 776 O O . VAL A 1 97 ? -5.446 -0.555 13.805 1.00 89.50 97 VAL A O 1
ATOM 779 N N . GLN A 1 98 ? -6.103 -2.171 12.380 1.00 88.94 98 GLN A N 1
ATOM 780 C CA . GLN A 1 98 ? -4.791 -2.812 12.269 1.00 88.94 98 GLN A CA 1
ATOM 781 C C . GLN A 1 98 ? -3.735 -1.841 11.778 1.00 88.94 98 GLN A C 1
ATOM 783 O O . GLN A 1 98 ? -2.634 -1.777 12.323 1.00 88.94 98 GLN A O 1
ATOM 788 N N . ASN A 1 99 ? -4.079 -1.048 10.774 1.00 85.50 99 ASN A N 1
ATOM 789 C CA . ASN A 1 99 ? -3.135 -0.133 10.172 1.00 85.50 99 ASN A CA 1
ATOM 790 C C . ASN A 1 99 ? -2.777 1.049 11.089 1.00 85.50 99 ASN A C 1
ATOM 792 O O . ASN A 1 99 ? -1.614 1.424 11.231 1.00 85.50 99 ASN A O 1
ATOM 796 N N . LYS A 1 100 ? -3.778 1.642 11.741 1.00 87.19 100 LYS A N 1
ATOM 797 C CA . LYS A 1 100 ? -3.622 2.869 12.526 1.00 87.19 100 LYS A CA 1
ATOM 798 C C . LYS A 1 100 ? -3.140 2.610 13.952 1.00 87.19 100 LYS A C 1
ATOM 800 O O . LYS A 1 100 ? -2.380 3.412 14.520 1.00 87.19 100 LYS A O 1
ATOM 805 N N . TYR A 1 101 ? -3.587 1.510 14.549 1.00 87.50 101 TYR A N 1
ATOM 806 C CA . TYR A 1 101 ? -3.352 1.202 15.958 1.00 87.50 101 TYR A CA 1
ATOM 807 C C . TYR A 1 101 ? -2.433 0.001 16.166 1.00 87.50 101 TYR A C 1
ATOM 809 O O . TYR A 1 101 ? -1.846 -0.087 17.239 1.00 87.50 101 TYR A O 1
ATOM 817 N N . GLY A 1 102 ? -2.226 -0.846 15.151 1.00 84.88 102 GLY A N 1
ATOM 818 C CA . GLY A 1 102 ? -1.466 -2.092 15.288 1.00 84.88 102 GLY A CA 1
ATOM 819 C C . GLY A 1 102 ? -2.263 -3.220 15.947 1.00 84.88 102 GLY A C 1
ATOM 820 O O . GLY A 1 102 ? -1.672 -4.233 16.300 1.00 84.88 102 GLY A O 1
ATOM 821 N N . ILE A 1 103 ? -3.576 -3.032 16.112 1.00 84.69 103 ILE A N 1
ATOM 822 C CA . ILE A 1 103 ? -4.512 -3.999 16.694 1.00 84.69 103 ILE A CA 1
ATOM 823 C C . ILE A 1 103 ? -5.168 -4.736 15.527 1.00 84.69 103 ILE A C 1
ATOM 825 O O . ILE A 1 103 ? -5.824 -4.066 14.726 1.00 84.69 103 ILE A O 1
ATOM 829 N N . PRO A 1 104 ? -4.950 -6.043 15.340 1.00 80.25 104 PRO A N 1
ATOM 830 C CA . PRO A 1 104 ? -5.515 -6.720 14.183 1.00 80.25 104 PRO A CA 1
ATOM 831 C C . PRO A 1 104 ? -7.067 -6.682 14.174 1.00 80.25 104 PRO A C 1
ATOM 833 O O . PRO A 1 104 ? -7.737 -6.267 15.123 1.00 80.25 104 PRO A O 1
ATOM 836 N N . ALA A 1 105 ? -7.648 -6.928 12.997 1.00 64.12 105 ALA A N 1
ATOM 837 C CA . ALA A 1 105 ? -9.054 -6.605 12.741 1.00 64.12 105 ALA A CA 1
ATOM 838 C C . ALA A 1 105 ? -10.036 -7.519 13.484 1.00 64.12 105 ALA A C 1
ATOM 840 O O . ALA A 1 105 ? -11.135 -7.081 13.807 1.00 64.12 105 ALA A O 1
ATOM 841 N N . ASP A 1 106 ? -9.611 -8.750 13.767 1.00 69.00 106 ASP A N 1
ATOM 842 C CA . ASP A 1 106 ? -10.412 -9.790 14.414 1.00 69.00 106 ASP A CA 1
ATOM 843 C C . ASP A 1 106 ? -10.173 -9.843 15.942 1.00 69.00 106 ASP A C 1
ATOM 845 O O . ASP A 1 106 ? -10.511 -10.833 16.588 1.00 69.00 106 ASP A O 1
ATOM 849 N N . ASP A 1 107 ? -9.560 -8.805 16.526 1.00 82.19 107 ASP A N 1
ATOM 850 C CA . ASP A 1 107 ? -9.152 -8.774 17.940 1.00 82.19 107 ASP A CA 1
ATOM 851 C C . ASP A 1 107 ? -10.166 -8.049 18.842 1.00 82.19 107 ASP A C 1
ATOM 853 O O . ASP A 1 107 ? -11.377 -8.075 18.613 1.00 82.19 107 ASP A O 1
ATOM 857 N N . SER A 1 108 ? -9.676 -7.389 19.896 1.00 86.88 108 SER A N 1
ATOM 858 C CA . SER A 1 108 ? -10.463 -6.835 20.998 1.00 86.88 108 SER A CA 1
ATOM 859 C C . SER A 1 108 ? -11.613 -5.932 20.570 1.00 86.88 108 SER A C 1
ATOM 861 O O . SER A 1 108 ? -12.686 -5.949 21.173 1.00 86.88 108 SER A O 1
ATOM 863 N N . LEU A 1 109 ? -11.412 -5.140 19.514 1.00 90.50 109 LEU A N 1
ATOM 864 C CA . LEU A 1 109 ? -12.464 -4.271 19.004 1.00 90.50 109 LEU A CA 1
ATOM 865 C C . LEU A 1 109 ? -13.601 -5.071 18.359 1.00 90.50 109 LEU A C 1
ATOM 867 O O . LEU A 1 109 ? -14.756 -4.727 18.586 1.00 90.50 109 LEU A O 1
ATOM 871 N N . ALA A 1 110 ? -13.294 -6.126 17.598 1.00 90.38 110 ALA A N 1
ATOM 872 C CA . ALA A 1 110 ? -14.317 -6.980 17.001 1.00 90.38 110 ALA A CA 1
ATOM 873 C C . ALA A 1 110 ? -15.146 -7.670 18.089 1.00 90.38 110 ALA A C 1
ATOM 875 O O . ALA A 1 110 ? -16.368 -7.654 18.018 1.00 90.38 110 ALA A O 1
ATOM 876 N N . ILE A 1 111 ? -14.503 -8.164 19.154 1.00 92.25 111 ILE A N 1
ATOM 877 C CA . ILE A 1 111 ? -15.197 -8.766 20.306 1.00 92.25 111 ILE A CA 1
ATOM 878 C C . ILE A 1 111 ? -16.190 -7.776 20.934 1.00 92.25 111 ILE A C 1
ATOM 880 O O . ILE A 1 111 ? -17.339 -8.131 21.208 1.00 92.25 111 ILE A O 1
ATOM 884 N N . VAL A 1 112 ? -15.767 -6.528 21.149 1.00 92.31 112 VAL A N 1
ATOM 885 C CA . VAL A 1 112 ? -16.621 -5.499 21.759 1.00 92.31 112 VAL A CA 1
ATOM 886 C C . VAL A 1 112 ? -17.725 -5.022 20.814 1.00 92.31 112 VAL A C 1
ATOM 888 O O . VAL A 1 112 ? -18.847 -4.786 21.263 1.00 92.31 112 VAL A O 1
ATOM 891 N N . VAL A 1 113 ? -17.460 -4.918 19.513 1.00 92.06 113 VAL A N 1
ATOM 892 C CA . VAL A 1 113 ? -18.484 -4.552 18.524 1.00 92.06 113 VAL A CA 1
ATOM 893 C C . VAL A 1 113 ? -19.510 -5.672 18.358 1.00 92.06 113 VAL A C 1
ATOM 895 O O . VAL A 1 113 ? -20.701 -5.399 18.480 1.00 92.06 113 VAL A O 1
ATOM 898 N N . ASP A 1 114 ? -19.081 -6.926 18.218 1.00 93.56 114 ASP A N 1
ATOM 899 C CA . ASP A 1 114 ? -19.966 -8.098 18.184 1.00 93.56 114 ASP A CA 1
ATOM 900 C C . ASP A 1 114 ? -20.846 -8.172 19.436 1.00 93.56 114 ASP A C 1
ATOM 902 O O . ASP A 1 114 ? -22.024 -8.538 19.370 1.00 93.56 114 ASP A O 1
ATOM 906 N N . PHE A 1 115 ? -20.282 -7.841 20.601 1.00 94.25 115 PHE A N 1
ATOM 907 C CA . PHE A 1 115 ? -21.047 -7.735 21.836 1.00 94.25 115 PHE A CA 1
ATOM 908 C C . PHE A 1 115 ? -22.131 -6.655 21.719 1.00 94.25 115 PHE A C 1
ATOM 910 O O . PHE A 1 115 ? -23.297 -6.933 22.006 1.00 94.25 115 PHE A O 1
ATOM 917 N N . PHE A 1 116 ? -21.780 -5.454 21.256 1.00 93.75 116 PHE A N 1
ATOM 918 C CA . PHE A 1 116 ? -22.735 -4.361 21.074 1.00 93.75 116 PHE A CA 1
ATOM 919 C C . PHE A 1 116 ? -23.827 -4.653 20.044 1.00 93.75 116 PHE A C 1
ATOM 921 O O . PHE A 1 116 ? -24.929 -4.123 20.184 1.00 93.75 116 PHE A O 1
ATOM 928 N N . GLU A 1 117 ? -23.546 -5.446 19.014 1.00 92.88 117 GLU A N 1
ATOM 929 C CA . GLU A 1 117 ? -24.545 -5.872 18.031 1.00 92.88 117 GLU A CA 1
ATOM 930 C C . GLU A 1 117 ? -25.504 -6.915 18.615 1.00 92.88 117 GLU A C 1
ATOM 932 O O . GLU A 1 117 ? -26.716 -6.812 18.443 1.00 92.88 117 GLU A O 1
ATOM 937 N N . LYS A 1 118 ? -24.989 -7.893 19.373 1.00 93.81 118 LYS A N 1
ATOM 938 C CA . LYS A 1 118 ? -25.816 -8.937 20.011 1.00 93.81 118 LYS A CA 1
ATOM 939 C C . LYS A 1 118 ? -26.786 -8.389 21.055 1.00 93.81 118 LYS A C 1
ATOM 941 O O . LYS A 1 118 ? -27.857 -8.962 21.231 1.00 93.81 118 LYS A O 1
ATOM 946 N N . HIS A 1 119 ? -26.409 -7.300 21.716 1.00 92.00 119 HIS A N 1
ATOM 947 C CA . HIS A 1 119 ? -27.188 -6.654 22.776 1.00 92.00 119 HIS A CA 1
ATOM 948 C C . HIS A 1 119 ? -27.871 -5.369 22.265 1.00 92.00 119 HIS A C 1
ATOM 950 O O . HIS A 1 119 ? -28.157 -4.434 23.019 1.00 92.00 119 HIS A O 1
ATOM 956 N N . GLU A 1 120 ? -28.120 -5.276 20.954 1.00 87.12 120 GLU A N 1
ATOM 957 C CA . GLU A 1 120 ? -28.855 -4.155 20.379 1.00 87.12 120 GLU A CA 1
ATOM 958 C C . GLU A 1 120 ? -30.304 -4.126 20.901 1.00 87.12 120 GLU A C 1
ATOM 960 O O . GLU A 1 120 ? -31.077 -5.064 20.723 1.00 87.12 120 GLU A O 1
ATOM 965 N N . GLY A 1 121 ? -30.684 -3.016 21.544 1.00 82.56 121 GLY A N 1
ATOM 966 C CA . GLY A 1 121 ? -32.026 -2.813 22.102 1.00 82.56 121 GLY A CA 1
ATOM 967 C C . GLY A 1 121 ? -32.131 -3.023 23.613 1.00 82.56 121 GLY A C 1
ATOM 968 O O . GLY A 1 121 ? -33.177 -2.710 24.184 1.00 82.56 121 GLY A O 1
ATOM 969 N N . GLU A 1 122 ? -31.064 -3.480 24.268 1.00 87.81 122 GLU A N 1
ATOM 970 C CA . GLU A 1 122 ? -30.998 -3.532 25.729 1.00 87.81 122 GLU A CA 1
ATOM 971 C C . GLU A 1 122 ? -30.945 -2.132 26.348 1.00 87.81 122 GLU A C 1
ATOM 973 O O . GLU A 1 122 ? -30.458 -1.166 25.746 1.00 87.81 122 GLU A O 1
ATOM 978 N N . ASN A 1 123 ? -31.470 -2.008 27.570 1.00 86.69 123 ASN A N 1
ATOM 979 C CA . ASN A 1 123 ? -31.377 -0.754 28.308 1.00 86.69 123 ASN A CA 1
ATOM 980 C C . ASN A 1 123 ? -29.969 -0.558 28.901 1.00 86.69 123 ASN A C 1
ATOM 982 O O . ASN A 1 123 ? -29.168 -1.486 28.982 1.00 86.69 123 ASN A O 1
ATOM 986 N N . GLY A 1 124 ? -29.657 0.674 29.317 1.00 83.31 124 GLY A N 1
ATOM 987 C CA . GLY A 1 124 ? -28.300 1.039 29.731 1.00 83.31 124 GLY A CA 1
ATOM 988 C C . GLY A 1 124 ? -27.750 0.260 30.932 1.00 83.31 124 GLY A C 1
ATOM 989 O O . GLY A 1 124 ? -26.545 0.047 30.985 1.00 83.31 124 GLY A O 1
ATOM 990 N N . GLU A 1 125 ? -28.595 -0.179 31.869 1.00 88.94 125 GLU A N 1
ATOM 991 C CA . GLU A 1 125 ? -28.146 -0.947 33.042 1.00 88.94 125 GLU A CA 1
ATOM 992 C C . GLU A 1 125 ? -27.931 -2.427 32.697 1.00 88.94 125 GLU A C 1
ATOM 994 O O . GLU A 1 125 ? -26.912 -2.997 33.079 1.00 88.94 125 GLU A O 1
ATOM 999 N N . GLU A 1 126 ? -28.837 -3.029 31.920 1.00 89.81 126 GLU A N 1
ATOM 1000 C CA . GLU A 1 126 ? -28.698 -4.410 31.425 1.00 89.81 126 GLU A CA 1
ATOM 1001 C C . GLU A 1 126 ? -27.428 -4.571 30.587 1.00 89.81 126 GLU A C 1
ATOM 1003 O O . GLU A 1 126 ? -26.592 -5.428 30.879 1.00 89.81 126 GLU A O 1
ATOM 1008 N N . LEU A 1 127 ? -27.221 -3.659 29.634 1.00 91.19 127 LEU A N 1
ATOM 1009 C CA . LEU A 1 127 ? -26.042 -3.654 28.776 1.00 91.19 127 LEU A CA 1
ATOM 1010 C C . LEU A 1 127 ? -24.751 -3.466 29.584 1.00 91.19 127 LEU A C 1
ATOM 1012 O O . LEU A 1 127 ? -23.723 -4.067 29.275 1.00 91.19 127 LEU A O 1
ATOM 1016 N N . LYS A 1 128 ? -24.793 -2.632 30.632 1.00 93.50 128 LYS A N 1
ATOM 1017 C CA . LYS A 1 128 ? -23.650 -2.391 31.519 1.00 93.50 128 LYS A CA 1
ATOM 1018 C C . LYS A 1 128 ? -23.274 -3.649 32.299 1.00 93.50 128 LYS A C 1
ATOM 1020 O O . LYS A 1 128 ? -22.088 -3.961 32.389 1.00 93.50 128 LYS A O 1
ATOM 1025 N N . SER A 1 129 ? -24.257 -4.372 32.835 1.00 93.19 129 SER A N 1
ATOM 1026 C CA . SER A 1 129 ? -24.033 -5.648 33.521 1.00 93.19 129 SER A CA 1
ATOM 1027 C C . SER A 1 129 ? -23.500 -6.723 32.574 1.00 93.19 129 SER A C 1
ATOM 1029 O O . SER A 1 129 ? -22.499 -7.354 32.898 1.00 93.19 129 SER A O 1
ATOM 1031 N N . ALA A 1 130 ? -24.085 -6.879 31.385 1.00 92.69 130 ALA A N 1
ATOM 1032 C CA . ALA A 1 130 ? -23.611 -7.849 30.397 1.00 92.69 130 ALA A CA 1
ATOM 1033 C C . ALA A 1 130 ? -22.181 -7.532 29.911 1.00 92.69 130 ALA A C 1
ATOM 1035 O O . ALA A 1 130 ? -21.360 -8.431 29.728 1.00 92.69 130 ALA A O 1
ATOM 1036 N N . LEU A 1 131 ? -21.843 -6.246 29.754 1.00 93.19 131 LEU A N 1
ATOM 1037 C CA . LEU A 1 131 ? -20.492 -5.838 29.369 1.00 93.19 131 LEU A CA 1
ATOM 1038 C C . LEU A 1 131 ? -19.485 -6.076 30.501 1.00 93.19 131 LEU A C 1
ATOM 1040 O O . LEU A 1 131 ? -18.344 -6.442 30.233 1.00 93.19 131 LEU A O 1
ATOM 1044 N N . GLN A 1 132 ? -19.893 -5.901 31.761 1.00 94.44 132 GLN A N 1
ATOM 1045 C CA . GLN A 1 132 ? -19.063 -6.241 32.919 1.00 94.44 132 GLN A CA 1
ATOM 1046 C C . GLN A 1 132 ? -18.698 -7.732 32.915 1.00 94.44 132 GLN A C 1
ATOM 1048 O O . GLN A 1 132 ? -17.528 -8.052 33.103 1.00 94.44 132 GLN A O 1
ATOM 1053 N N . GLU A 1 133 ? -19.656 -8.620 32.632 1.00 93.06 133 GLU A N 1
ATOM 1054 C CA . GLU A 1 133 ? -19.407 -10.067 32.524 1.00 93.06 133 GLU A CA 1
ATOM 1055 C C . GLU A 1 133 ? -18.415 -10.396 31.394 1.00 93.06 133 GLU A C 1
ATOM 1057 O O . GLU A 1 133 ? -17.461 -11.139 31.611 1.00 93.06 133 GLU A O 1
ATOM 1062 N N . LEU A 1 134 ? -18.563 -9.781 30.210 1.00 93.19 134 LEU A N 1
ATOM 1063 C CA . LEU A 1 134 ? -17.615 -9.966 29.099 1.00 93.19 134 LEU A CA 1
ATOM 1064 C C . LEU A 1 134 ? -16.175 -9.597 29.494 1.00 93.19 134 LEU A C 1
ATOM 1066 O O . LEU A 1 134 ? -15.223 -10.277 29.100 1.00 93.19 134 LEU A O 1
ATOM 1070 N N . LEU A 1 135 ? -16.021 -8.493 30.225 1.00 92.62 135 LEU A N 1
ATOM 1071 C CA . LEU A 1 135 ? -14.722 -7.941 30.606 1.00 92.62 135 LEU A CA 1
ATOM 1072 C C . LEU A 1 135 ? -14.058 -8.707 31.754 1.00 92.62 135 LEU A C 1
ATOM 1074 O O . LEU A 1 135 ? -12.833 -8.692 31.838 1.00 92.62 135 LEU A O 1
ATOM 1078 N N . GLU A 1 136 ? -14.822 -9.388 32.611 1.00 90.44 136 GLU A N 1
ATOM 1079 C CA . GLU A 1 136 ? -14.263 -10.279 33.639 1.00 90.44 136 GLU A CA 1
ATOM 1080 C C . GLU A 1 136 ? -13.494 -11.450 33.016 1.00 90.44 136 GLU A C 1
ATOM 1082 O O . GLU A 1 136 ? -12.435 -11.830 33.518 1.00 90.44 136 GLU A O 1
ATOM 1087 N N . ASP A 1 137 ? -13.978 -11.957 31.881 1.00 85.56 137 ASP A N 1
ATOM 1088 C CA . ASP A 1 137 ? -13.326 -13.032 31.130 1.00 85.56 137 ASP A CA 1
ATOM 1089 C C . ASP A 1 137 ? -12.239 -12.525 30.159 1.00 85.56 137 ASP A C 1
ATOM 1091 O O . ASP A 1 137 ? -11.465 -13.323 29.625 1.00 85.56 137 ASP A O 1
ATOM 1095 N N . ASN A 1 138 ? -12.171 -11.211 29.903 1.00 87.31 138 ASN A N 1
ATOM 1096 C CA . ASN A 1 138 ? -11.305 -10.608 28.883 1.00 87.31 138 ASN A CA 1
ATOM 1097 C C . ASN A 1 138 ? -10.771 -9.226 29.316 1.00 87.31 138 ASN A C 1
ATOM 1099 O O . ASN A 1 138 ? -11.049 -8.199 28.692 1.00 87.31 138 ASN A O 1
ATOM 1103 N N . ASP A 1 139 ? -9.979 -9.191 30.386 1.00 81.62 139 ASP A N 1
ATOM 1104 C CA . ASP A 1 139 ? -9.453 -7.952 30.979 1.00 81.62 139 ASP A CA 1
ATOM 1105 C C . ASP A 1 139 ? -8.584 -7.109 30.018 1.00 81.62 139 ASP A C 1
ATOM 1107 O O . ASP A 1 139 ? -8.615 -5.876 30.066 1.00 81.62 139 ASP A O 1
ATOM 1111 N N . TYR A 1 140 ? -7.881 -7.753 29.083 1.00 88.44 140 TYR A N 1
ATOM 1112 C CA . TYR A 1 140 ? -7.052 -7.104 28.057 1.00 88.44 140 TYR A CA 1
ATOM 1113 C C . TYR A 1 140 ? -7.831 -6.218 27.063 1.00 88.44 140 TYR A C 1
ATOM 1115 O O . TYR A 1 140 ? -7.233 -5.327 26.451 1.00 88.44 140 TYR A O 1
ATOM 1123 N N . LEU A 1 141 ? -9.152 -6.408 26.907 1.00 91.19 141 LEU A N 1
ATOM 1124 C CA . LEU A 1 141 ? -9.966 -5.655 25.938 1.00 91.19 141 LEU A CA 1
ATOM 1125 C C . LEU A 1 141 ? -9.933 -4.150 26.213 1.00 91.19 141 LEU A C 1
ATOM 1127 O O . LEU A 1 141 ? -9.852 -3.338 25.286 1.00 91.19 141 LEU A O 1
ATOM 1131 N N . LEU A 1 142 ? -9.987 -3.767 27.492 1.00 91.88 142 LEU A N 1
ATOM 1132 C CA . LEU A 1 142 ? -9.978 -2.361 27.892 1.00 91.88 142 LEU A CA 1
ATOM 1133 C C . LEU A 1 142 ? -8.648 -1.689 27.561 1.00 91.88 142 LEU A C 1
ATOM 1135 O O . LEU A 1 142 ? -8.647 -0.527 27.156 1.00 91.88 142 LEU A O 1
ATOM 1139 N N . ASP A 1 143 ? -7.532 -2.404 27.692 1.00 90.25 143 ASP A N 1
ATOM 1140 C CA . ASP A 1 143 ? -6.208 -1.857 27.404 1.00 90.25 143 ASP A CA 1
ATOM 1141 C C . ASP A 1 143 ? -6.040 -1.570 25.907 1.00 90.25 143 ASP A C 1
ATOM 1143 O O . ASP A 1 143 ? -5.592 -0.483 25.527 1.00 90.25 143 ASP A O 1
ATOM 1147 N N . GLU A 1 144 ? -6.464 -2.490 25.038 1.00 90.81 144 GLU A N 1
ATOM 1148 C CA . GLU A 1 144 ? -6.391 -2.285 23.588 1.00 90.81 144 GLU A CA 1
ATOM 1149 C C . GLU A 1 144 ? -7.367 -1.204 23.104 1.00 90.81 144 GLU A C 1
ATOM 1151 O O . GLU A 1 144 ? -6.991 -0.327 22.319 1.00 90.81 144 GLU A O 1
ATOM 1156 N N . ILE A 1 145 ? -8.598 -1.183 23.624 1.00 92.88 145 ILE A N 1
ATOM 1157 C CA . ILE A 1 145 ? -9.577 -0.138 23.287 1.00 92.88 145 ILE A CA 1
ATOM 1158 C C . ILE A 1 145 ? -9.128 1.228 23.812 1.00 92.88 145 ILE A C 1
ATOM 1160 O O . ILE A 1 145 ? -9.318 2.241 23.129 1.00 92.88 145 ILE A O 1
ATOM 1164 N N . ALA A 1 146 ? -8.464 1.287 24.970 1.00 93.38 146 ALA A N 1
ATOM 1165 C CA . ALA A 1 146 ? -7.890 2.530 25.474 1.00 93.38 146 ALA A CA 1
ATOM 1166 C C . ALA A 1 146 ? -6.881 3.126 24.483 1.00 93.38 146 ALA A C 1
ATOM 1168 O O . ALA A 1 146 ? -6.896 4.339 24.269 1.00 93.38 146 ALA A O 1
ATOM 1169 N N . VAL A 1 147 ? -6.049 2.309 23.820 1.00 92.56 147 VAL A N 1
ATOM 1170 C CA . VAL A 1 147 ? -5.102 2.796 22.795 1.00 92.56 147 VAL A CA 1
ATOM 1171 C C . VAL A 1 147 ? -5.834 3.530 21.673 1.00 92.56 147 VAL A C 1
ATOM 1173 O O . VAL A 1 147 ? -5.392 4.604 21.250 1.00 92.56 147 VAL A O 1
ATOM 1176 N N . ILE A 1 148 ? -6.956 2.980 21.213 1.00 93.81 148 ILE A N 1
ATOM 1177 C CA . ILE A 1 148 ? -7.790 3.584 20.171 1.00 93.81 148 ILE A CA 1
ATOM 1178 C C . ILE A 1 148 ? -8.378 4.908 20.675 1.00 93.81 148 ILE A C 1
ATOM 1180 O O . ILE A 1 148 ? -8.123 5.966 20.093 1.00 93.81 148 ILE A O 1
ATOM 1184 N N . LEU A 1 149 ? -9.110 4.875 21.793 1.00 95.12 149 LEU A N 1
ATOM 1185 C CA . LEU A 1 149 ? -9.814 6.042 22.334 1.00 95.12 149 LEU A CA 1
ATOM 1186 C C . LEU A 1 149 ? -8.859 7.198 22.680 1.00 95.12 149 LEU A C 1
ATOM 1188 O O . LEU A 1 149 ? -9.196 8.364 22.460 1.00 95.12 149 LEU A O 1
ATOM 1192 N N . GLN A 1 150 ? -7.654 6.901 23.172 1.00 94.31 150 GLN A N 1
ATOM 1193 C CA . GLN A 1 150 ? -6.629 7.906 23.472 1.00 94.31 150 GLN A CA 1
ATOM 1194 C C . GLN A 1 150 ? -6.062 8.566 22.213 1.00 94.31 150 GLN A C 1
ATOM 1196 O O . GLN A 1 150 ? -5.863 9.785 22.193 1.00 94.31 150 GLN A O 1
ATOM 1201 N N . LYS A 1 151 ? -5.757 7.784 21.165 1.00 92.50 151 LYS A N 1
ATOM 1202 C CA . LYS A 1 151 ? -5.221 8.337 19.908 1.00 92.50 151 LYS A CA 1
ATOM 1203 C C . LYS A 1 151 ? -6.242 9.226 19.202 1.00 92.50 151 LYS A C 1
ATOM 1205 O O . LYS A 1 151 ? -5.846 10.213 18.588 1.00 92.50 151 LYS A O 1
ATOM 1210 N N . GLU A 1 152 ? -7.522 8.915 19.369 1.00 93.62 152 GLU A N 1
ATOM 1211 C CA . GLU A 1 152 ? -8.652 9.638 18.777 1.00 93.62 152 GLU A CA 1
ATOM 1212 C C . GLU A 1 152 ? -9.196 10.753 19.686 1.00 93.62 152 GLU A C 1
ATOM 1214 O O . GLU A 1 152 ? -10.187 11.408 19.365 1.00 93.62 152 GLU A O 1
ATOM 1219 N N . GLY A 1 153 ? -8.544 10.996 20.830 1.00 93.38 153 GLY A N 1
ATOM 1220 C CA . GLY A 1 153 ? -8.888 12.083 21.749 1.00 93.38 153 GLY A CA 1
ATOM 1221 C C . GLY A 1 153 ? -10.260 11.937 22.411 1.00 93.38 153 GLY A C 1
ATOM 1222 O O . GLY A 1 153 ? -10.821 12.929 22.875 1.00 93.38 153 GLY A O 1
ATOM 1223 N N . LYS A 1 154 ? -10.811 10.720 22.446 1.00 94.62 154 LYS A N 1
ATOM 1224 C CA . LYS A 1 154 ? -12.082 10.401 23.109 1.00 94.62 154 LYS A CA 1
ATOM 1225 C C . LYS A 1 154 ? -11.931 10.320 24.629 1.00 94.62 154 LYS A C 1
ATOM 1227 O O . LYS A 1 154 ? -12.888 10.612 25.344 1.00 94.62 154 LYS A O 1
ATOM 1232 N N . ILE A 1 155 ? -10.731 9.966 25.095 1.00 95.06 155 ILE A N 1
ATOM 1233 C CA . ILE A 1 155 ? -10.310 9.965 26.504 1.00 95.06 155 ILE A CA 1
ATOM 1234 C C . ILE A 1 155 ? -8.918 10.603 26.652 1.00 95.06 155 ILE A C 1
ATOM 1236 O O . ILE A 1 155 ? -8.218 10.830 25.657 1.00 95.06 155 ILE A O 1
ATOM 1240 N N . GLU A 1 156 ? -8.501 10.917 27.882 1.00 94.50 156 GLU A N 1
ATOM 1241 C CA . GLU A 1 156 ? -7.197 11.538 28.135 1.00 94.50 156 GLU A CA 1
ATOM 1242 C C . GLU A 1 156 ? -6.034 10.587 27.817 1.00 94.50 156 GLU A C 1
ATOM 1244 O O . GLU A 1 156 ? -6.105 9.375 28.016 1.00 94.50 156 GLU A O 1
ATOM 1249 N N . ARG A 1 157 ? -4.903 11.135 27.353 1.00 88.94 157 ARG A N 1
ATOM 1250 C CA . ARG A 1 157 ? -3.702 10.325 27.088 1.00 88.94 157 ARG A CA 1
ATOM 1251 C C . ARG A 1 157 ? -3.265 9.594 28.361 1.00 88.94 157 ARG A C 1
ATOM 1253 O O . ARG A 1 157 ? -3.060 10.240 29.384 1.00 88.94 157 ARG A O 1
ATOM 1260 N N . LYS A 1 158 ? -2.995 8.287 28.249 1.00 88.19 158 LYS A N 1
ATOM 1261 C CA . LYS A 1 158 ? -2.625 7.378 29.354 1.00 88.19 158 LYS A CA 1
ATOM 1262 C C . LYS A 1 158 ? -3.749 7.055 30.352 1.00 88.19 158 LYS A C 1
ATOM 1264 O O . LYS A 1 158 ? -3.468 6.401 31.351 1.00 88.19 158 LYS A O 1
ATOM 1269 N N . GLN A 1 159 ? -4.985 7.487 30.105 1.00 91.94 159 GLN A N 1
ATOM 1270 C CA . GLN A 1 159 ? -6.144 7.060 30.885 1.00 91.94 159 GLN A CA 1
ATOM 1271 C C . GLN A 1 159 ? -6.560 5.642 30.467 1.00 91.94 159 GLN A C 1
ATOM 1273 O O . GLN A 1 159 ? -6.771 5.394 29.280 1.00 91.94 159 GLN A O 1
ATOM 1278 N N . SER A 1 160 ? -6.702 4.716 31.416 1.00 91.94 160 SER A N 1
ATOM 1279 C CA . SER A 1 160 ? -7.315 3.410 31.140 1.00 91.94 160 SER A CA 1
ATOM 1280 C C . SER A 1 160 ? -8.781 3.581 30.744 1.00 91.94 160 SER A C 1
ATOM 1282 O O . SER A 1 160 ? -9.483 4.412 31.326 1.00 91.94 160 SER A O 1
ATOM 1284 N N . ALA A 1 161 ? -9.240 2.801 29.767 1.00 92.62 161 ALA A N 1
ATOM 1285 C CA . ALA A 1 161 ? -10.654 2.767 29.422 1.00 92.62 161 ALA A CA 1
ATOM 1286 C C . ALA A 1 161 ? -11.448 2.052 30.522 1.00 92.62 161 ALA A C 1
ATOM 1288 O O . ALA A 1 161 ? -10.941 1.156 31.197 1.00 92.62 161 ALA A O 1
ATOM 1289 N N . ASN A 1 162 ? -12.705 2.443 30.686 1.00 93.94 162 ASN A N 1
ATOM 1290 C CA . ASN A 1 162 ? -13.676 1.737 31.514 1.00 93.94 162 ASN A CA 1
ATOM 1291 C C . ASN A 1 162 ? -14.967 1.470 30.724 1.00 93.94 162 ASN A C 1
ATOM 1293 O O . ASN A 1 162 ? -15.125 1.898 29.582 1.00 93.94 162 ASN A O 1
ATOM 1297 N N . ILE A 1 163 ? -15.911 0.774 31.353 1.00 94.00 163 ILE A N 1
ATOM 1298 C CA . ILE A 1 163 ? -17.210 0.434 30.759 1.00 94.00 163 ILE A CA 1
ATOM 1299 C C . ILE A 1 163 ? -17.977 1.668 30.275 1.00 94.00 163 ILE A C 1
ATOM 1301 O O . ILE A 1 163 ? -18.529 1.653 29.176 1.00 94.00 163 ILE A O 1
ATOM 1305 N N . ASP A 1 164 ? -17.986 2.751 31.053 1.00 93.69 164 ASP A N 1
ATOM 1306 C CA . ASP A 1 164 ? -18.698 3.972 30.670 1.00 93.69 164 ASP A CA 1
ATOM 1307 C C . ASP A 1 164 ? -18.050 4.626 29.434 1.00 93.69 164 ASP A C 1
ATOM 1309 O O . ASP A 1 164 ? -18.760 5.163 28.581 1.00 93.69 164 ASP A O 1
ATOM 1313 N N . ASP A 1 165 ? -16.723 4.524 29.279 1.00 94.88 165 ASP A N 1
ATOM 1314 C CA . ASP A 1 165 ? -16.017 4.971 28.073 1.00 94.88 165 ASP A CA 1
ATOM 1315 C C . ASP A 1 165 ? -16.408 4.139 26.843 1.00 94.88 165 ASP A C 1
ATOM 1317 O O . ASP A 1 165 ? -16.631 4.709 25.772 1.00 94.88 165 ASP A O 1
ATOM 1321 N N . LEU A 1 166 ? -16.527 2.816 26.985 1.00 94.00 166 LEU A N 1
ATOM 1322 C CA . LEU A 1 166 ? -16.971 1.918 25.912 1.00 94.00 166 LEU A CA 1
ATOM 1323 C C . LEU A 1 166 ? -18.404 2.252 25.477 1.00 94.00 166 LEU A C 1
ATOM 1325 O O . LEU A 1 166 ? -18.652 2.472 24.293 1.00 94.00 166 LEU A O 1
ATOM 1329 N N . LEU A 1 167 ? -19.329 2.370 26.434 1.00 93.75 167 LEU A N 1
ATOM 1330 C CA . LEU A 1 167 ? -20.735 2.690 26.170 1.00 93.75 167 LEU A CA 1
ATOM 1331 C C . LEU A 1 167 ? -20.894 4.063 25.508 1.00 93.75 167 LEU A C 1
ATOM 1333 O O . LEU A 1 167 ? -21.603 4.201 24.510 1.00 93.75 167 LEU A O 1
ATOM 1337 N N . LYS A 1 168 ? -20.189 5.079 26.017 1.00 94.94 168 LYS A N 1
ATOM 1338 C CA . LYS A 1 168 ? -20.208 6.442 25.467 1.00 94.94 168 LYS A CA 1
ATOM 1339 C C . LYS A 1 168 ? -19.672 6.509 24.036 1.00 94.94 168 LYS A C 1
ATOM 1341 O O . LYS A 1 168 ? -20.082 7.385 23.277 1.00 94.94 168 LYS A O 1
ATOM 1346 N N . ASN A 1 169 ? -18.741 5.626 23.677 1.00 95.00 169 ASN A N 1
ATOM 1347 C CA . ASN A 1 169 ? -18.087 5.614 22.369 1.00 95.00 169 ASN A CA 1
ATOM 1348 C C . ASN A 1 169 ? -18.555 4.464 21.465 1.00 95.00 169 ASN A C 1
ATOM 1350 O O . ASN A 1 169 ? -17.913 4.225 20.447 1.00 95.00 169 ASN A O 1
ATOM 1354 N N . ARG A 1 170 ? -19.668 3.790 21.786 1.00 93.38 170 ARG A N 1
ATOM 1355 C CA . ARG A 1 170 ? -20.194 2.638 21.036 1.00 93.38 170 ARG A CA 1
ATOM 1356 C C . ARG A 1 170 ? -20.246 2.873 19.526 1.00 93.38 170 ARG A C 1
ATOM 1358 O O . ARG A 1 170 ? -19.617 2.137 18.780 1.00 93.38 170 ARG A O 1
ATOM 1365 N N . GLU A 1 171 ? -20.953 3.915 19.086 1.00 92.81 171 GLU A N 1
ATOM 1366 C CA . GLU A 1 171 ? -21.120 4.216 17.653 1.00 92.81 171 GLU A CA 1
ATOM 1367 C C . GLU A 1 171 ? -19.776 4.434 16.957 1.00 92.81 171 GLU A C 1
ATOM 1369 O O . GLU A 1 171 ? -19.537 3.913 15.873 1.00 92.81 171 GLU A O 1
ATOM 1374 N N . PHE A 1 172 ? -18.875 5.158 17.620 1.00 95.19 172 PHE A N 1
ATOM 1375 C CA . PHE A 1 172 ? -17.537 5.421 17.111 1.00 95.19 172 PHE A CA 1
ATOM 1376 C C . PHE A 1 172 ? -16.709 4.132 16.983 1.00 95.19 172 PHE A C 1
ATOM 1378 O O . PHE A 1 172 ? -16.054 3.932 15.965 1.00 95.19 172 PHE A O 1
ATOM 1385 N N . LEU A 1 173 ? -16.742 3.258 17.995 1.00 93.81 173 LEU A N 1
ATOM 1386 C CA . LEU A 1 173 ? -16.026 1.979 17.996 1.00 93.81 173 LEU A CA 1
ATOM 1387 C C . LEU A 1 173 ? -16.546 1.041 16.894 1.00 93.81 173 LEU A C 1
ATOM 1389 O O . LEU A 1 173 ? -15.742 0.430 16.189 1.00 93.81 173 LEU A O 1
ATOM 1393 N N . SER A 1 174 ? -17.866 0.987 16.692 1.00 93.19 174 SER A N 1
ATOM 1394 C CA . SER A 1 174 ? -18.478 0.265 15.571 1.00 93.19 174 SER A CA 1
ATOM 1395 C C . SER A 1 174 ? -18.055 0.850 14.221 1.00 93.19 174 SER A C 1
ATOM 1397 O O . SER A 1 174 ? -17.634 0.106 13.341 1.00 93.19 174 SER A O 1
ATOM 1399 N N . GLU A 1 175 ? -18.089 2.177 14.054 1.00 93.44 175 GLU A N 1
ATOM 1400 C CA . GLU A 1 175 ? -17.698 2.843 12.803 1.00 93.44 175 GLU A CA 1
ATOM 1401 C C . GLU A 1 175 ? -16.262 2.492 12.389 1.00 93.44 175 GLU A C 1
ATOM 1403 O O . GLU A 1 175 ? -16.020 2.088 11.249 1.00 93.44 175 GLU A O 1
ATOM 1408 N N . ILE A 1 176 ? -15.302 2.604 13.311 1.00 92.75 176 ILE A N 1
ATOM 1409 C CA . ILE A 1 176 ? -13.894 2.338 12.991 1.00 92.75 176 ILE A CA 1
ATOM 1410 C C . ILE A 1 176 ? -13.596 0.846 12.797 1.00 92.75 176 ILE A C 1
ATOM 1412 O O . ILE A 1 176 ? -12.637 0.528 12.097 1.00 92.75 176 ILE A O 1
ATOM 1416 N N . SER A 1 177 ? -14.386 -0.061 13.387 1.00 91.56 177 SER A N 1
ATOM 1417 C CA . SER A 1 177 ? -14.212 -1.514 13.227 1.00 91.56 177 SER A CA 1
ATOM 1418 C C . SER A 1 177 ? -14.448 -1.948 11.781 1.00 91.56 177 SER A C 1
ATOM 1420 O O . SER A 1 177 ? -13.686 -2.752 11.246 1.00 91.56 177 SER A O 1
ATOM 1422 N N . TYR A 1 178 ? -15.424 -1.333 11.108 1.00 90.00 178 TYR A N 1
ATOM 1423 C CA . TYR A 1 178 ? -15.706 -1.584 9.691 1.00 90.00 178 TYR A CA 1
ATOM 1424 C C . TYR A 1 178 ? -14.927 -0.677 8.734 1.00 90.00 178 TYR A C 1
ATOM 1426 O O . TYR A 1 178 ? -14.995 -0.857 7.515 1.00 90.00 178 TYR A O 1
ATOM 1434 N N . ALA A 1 179 ? -14.193 0.309 9.251 1.00 91.81 179 ALA A N 1
ATOM 1435 C CA . ALA A 1 179 ? -13.437 1.225 8.417 1.00 91.81 179 ALA A CA 1
ATOM 1436 C C . ALA A 1 179 ? -12.261 0.512 7.732 1.00 91.81 179 ALA A C 1
ATOM 1438 O O . ALA A 1 179 ? -11.497 -0.248 8.337 1.00 91.81 179 ALA A O 1
ATOM 1439 N N . THR A 1 180 ? -12.064 0.825 6.455 1.00 92.56 180 THR A N 1
ATOM 1440 C CA . THR A 1 180 ? -10.881 0.419 5.696 1.00 92.56 180 THR A CA 1
ATOM 1441 C C . THR A 1 180 ? -10.022 1.624 5.347 1.00 92.56 180 THR A C 1
ATOM 1443 O O . THR A 1 180 ? -10.480 2.767 5.340 1.00 92.56 180 THR A O 1
ATOM 1446 N N . SER A 1 181 ? -8.750 1.374 5.064 1.00 90.94 181 SER A N 1
ATOM 1447 C CA . SER A 1 181 ? -7.787 2.404 4.692 1.00 90.94 181 SER A CA 1
ATOM 1448 C C . SER A 1 181 ? -6.927 1.959 3.506 1.00 90.94 181 SER A C 1
ATOM 1450 O O . SER A 1 181 ? -6.927 0.787 3.117 1.00 90.94 181 SER A O 1
ATOM 1452 N N . SER A 1 182 ? -6.218 2.911 2.897 1.00 92.88 182 SER A N 1
ATOM 1453 C CA . SER A 1 182 ? -5.411 2.662 1.701 1.00 92.88 182 SER A CA 1
ATOM 1454 C C . SER A 1 182 ? -4.055 2.071 2.076 1.00 92.88 182 SER A C 1
ATOM 1456 O O . SER A 1 182 ? -3.254 2.702 2.771 1.00 92.88 182 SER A O 1
ATOM 1458 N N . TYR A 1 183 ? -3.754 0.876 1.563 1.00 92.00 183 TYR A N 1
ATOM 1459 C CA . TYR A 1 183 ? -2.454 0.240 1.782 1.00 92.00 183 TYR A CA 1
ATOM 1460 C C . TYR A 1 183 ? -1.291 1.096 1.258 1.00 92.00 183 TYR A C 1
ATOM 1462 O O . TYR A 1 183 ? -0.281 1.257 1.955 1.00 92.00 183 TYR A O 1
ATOM 1470 N N . LEU A 1 184 ? -1.412 1.664 0.048 1.00 93.38 184 LEU A N 1
ATOM 1471 C CA . LEU A 1 184 ? -0.349 2.496 -0.517 1.00 93.38 184 LEU A CA 1
ATOM 1472 C C . LEU A 1 184 ? -0.098 3.735 0.335 1.00 93.38 184 LEU A C 1
ATOM 1474 O O . LEU A 1 184 ? 1.059 4.023 0.655 1.00 93.38 184 LEU A O 1
ATOM 1478 N N . HIS A 1 185 ? -1.169 4.448 0.687 1.00 94.38 185 HIS A N 1
ATOM 1479 C CA . HIS A 1 185 ? -1.092 5.723 1.389 1.00 94.38 185 HIS A CA 1
ATOM 1480 C C . HIS A 1 185 ? -0.574 5.568 2.820 1.00 94.38 185 HIS A C 1
ATOM 1482 O O . HIS A 1 185 ? 0.320 6.308 3.236 1.00 94.38 185 HIS A O 1
ATOM 1488 N N . ASP A 1 186 ? -1.112 4.598 3.556 1.00 91.62 186 ASP A N 1
ATOM 1489 C CA . ASP A 1 186 ? -0.917 4.511 5.001 1.00 91.62 186 ASP A CA 1
ATOM 1490 C C . ASP A 1 186 ? 0.234 3.574 5.403 1.00 91.62 186 ASP A C 1
ATOM 1492 O O . ASP A 1 186 ? 0.828 3.770 6.462 1.00 91.62 186 ASP A O 1
ATOM 1496 N N . GLN A 1 187 ? 0.598 2.583 4.573 1.00 90.00 187 GLN A N 1
ATOM 1497 C CA . GLN A 1 187 ? 1.659 1.614 4.901 1.00 90.00 187 GLN A CA 1
ATOM 1498 C C . GLN A 1 187 ? 2.871 1.730 3.983 1.00 90.00 187 GLN A C 1
ATOM 1500 O O . GLN A 1 187 ? 3.991 1.988 4.445 1.00 90.00 187 GLN A O 1
ATOM 1505 N N . PHE A 1 188 ? 2.669 1.522 2.680 1.00 91.94 188 PHE A N 1
ATOM 1506 C CA . PHE A 1 188 ? 3.785 1.341 1.756 1.00 91.94 188 PHE A CA 1
ATOM 1507 C C . PHE A 1 188 ? 4.603 2.623 1.591 1.00 91.94 188 PHE A C 1
ATOM 1509 O O . PHE A 1 188 ? 5.824 2.601 1.758 1.00 91.94 188 PHE A O 1
ATOM 1516 N N . ILE A 1 189 ? 3.949 3.751 1.294 1.00 94.25 189 ILE A N 1
ATOM 1517 C CA . ILE A 1 189 ? 4.625 5.035 1.078 1.00 94.25 189 ILE A CA 1
ATOM 1518 C C . ILE A 1 189 ? 5.369 5.498 2.339 1.00 94.25 189 ILE A C 1
ATOM 1520 O O . ILE A 1 189 ? 6.560 5.797 2.224 1.00 94.25 189 ILE A O 1
ATOM 1524 N N . PRO A 1 190 ? 4.762 5.530 3.542 1.00 93.12 190 PRO A N 1
ATOM 1525 C CA . PRO A 1 190 ? 5.482 5.891 4.762 1.00 93.12 190 PRO A CA 1
ATOM 1526 C C . PRO A 1 190 ? 6.720 5.025 5.008 1.00 93.12 190 PRO A C 1
ATOM 1528 O O . PRO A 1 190 ? 7.793 5.559 5.312 1.00 93.12 190 PRO A O 1
ATOM 1531 N N . SER A 1 191 ? 6.602 3.710 4.804 1.00 91.12 191 SER A N 1
ATOM 1532 C CA . SER A 1 191 ? 7.713 2.765 4.956 1.00 91.12 191 SER A CA 1
ATOM 1533 C C . SER A 1 191 ? 8.817 3.023 3.932 1.00 91.12 191 SER A C 1
ATOM 1535 O O . SER A 1 191 ? 9.992 3.112 4.294 1.00 91.12 191 SER A O 1
ATOM 1537 N N . LEU A 1 192 ? 8.452 3.243 2.666 1.00 90.81 192 LEU A N 1
ATOM 1538 C CA . LEU A 1 192 ? 9.386 3.616 1.606 1.00 90.81 192 LEU A CA 1
ATOM 1539 C C . LEU A 1 192 ? 10.128 4.913 1.956 1.00 90.81 192 LEU A C 1
ATOM 1541 O O . LEU A 1 192 ? 11.353 4.960 1.871 1.00 90.81 192 LEU A O 1
ATOM 1545 N N . LEU A 1 193 ? 9.419 5.958 2.391 1.00 91.69 193 LEU A N 1
ATOM 1546 C CA . LEU A 1 193 ? 10.032 7.234 2.770 1.00 91.69 193 LEU A CA 1
ATOM 1547 C 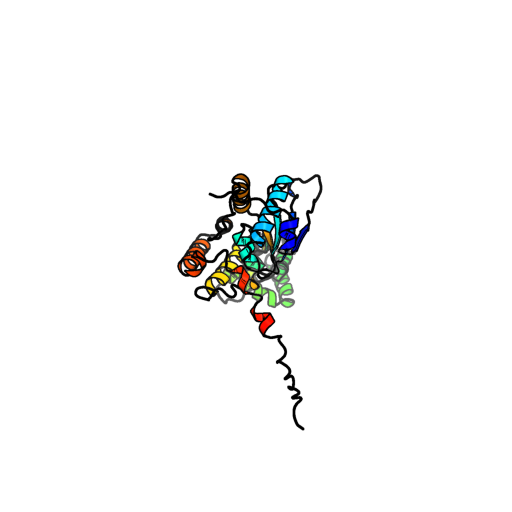C . LEU A 1 193 ? 10.987 7.078 3.957 1.00 91.69 193 LEU A C 1
ATOM 1549 O O . LEU A 1 193 ? 12.060 7.680 3.946 1.00 91.69 193 LEU A O 1
ATOM 1553 N N . HIS A 1 194 ? 10.635 6.262 4.954 1.00 90.81 194 HIS A N 1
ATOM 1554 C CA . HIS A 1 194 ? 11.523 5.950 6.076 1.00 90.81 194 HIS A CA 1
ATOM 1555 C C . HIS A 1 194 ? 12.812 5.257 5.606 1.00 90.81 194 HIS A C 1
ATOM 1557 O O . HIS A 1 194 ? 13.912 5.656 5.997 1.00 90.81 194 HIS A O 1
ATOM 1563 N N . ILE A 1 195 ? 12.692 4.262 4.721 1.00 86.50 195 ILE A N 1
ATOM 1564 C CA . ILE A 1 195 ? 13.838 3.554 4.137 1.00 86.50 195 ILE A CA 1
ATOM 1565 C C . ILE A 1 195 ? 14.724 4.526 3.351 1.00 86.50 195 ILE A C 1
ATOM 1567 O O . ILE A 1 195 ? 15.940 4.542 3.544 1.00 86.50 195 ILE A O 1
ATOM 1571 N N . LEU A 1 196 ? 14.141 5.360 2.487 1.00 85.50 196 LEU A N 1
ATOM 1572 C CA . LEU A 1 196 ? 14.895 6.322 1.678 1.00 85.50 196 LEU A CA 1
ATOM 1573 C C . LEU A 1 196 ? 15.621 7.356 2.551 1.00 85.50 196 LEU A C 1
ATOM 1575 O O . LEU A 1 196 ? 16.784 7.671 2.299 1.00 85.50 196 LEU A O 1
ATOM 1579 N N . GLU A 1 197 ? 14.964 7.848 3.601 1.00 87.50 197 GLU A N 1
ATOM 1580 C CA . GLU A 1 197 ? 15.532 8.797 4.561 1.00 87.50 197 GLU A CA 1
ATOM 1581 C C . GLU A 1 197 ? 16.717 8.200 5.333 1.00 87.50 197 GLU A C 1
ATOM 1583 O O . GLU A 1 197 ? 17.784 8.814 5.400 1.00 87.50 197 GLU A O 1
ATOM 1588 N N . LYS A 1 198 ? 16.580 6.966 5.838 1.00 84.56 198 LYS A N 1
ATOM 1589 C CA . LYS A 1 198 ? 17.644 6.238 6.557 1.00 84.56 198 LYS A CA 1
ATOM 1590 C C . LYS A 1 198 ? 18.891 5.987 5.696 1.00 84.56 198 LYS A C 1
ATOM 1592 O O . LYS A 1 198 ? 19.969 5.710 6.232 1.00 84.56 198 LYS A O 1
ATOM 1597 N N . ASN A 1 199 ? 18.751 6.062 4.374 1.00 77.31 199 ASN A N 1
ATOM 1598 C CA . ASN A 1 199 ? 19.817 5.802 3.411 1.00 77.31 199 ASN A CA 1
ATOM 1599 C C . ASN A 1 199 ? 20.407 7.073 2.774 1.00 77.31 199 ASN A C 1
ATOM 1601 O O . ASN A 1 199 ? 21.276 6.980 1.905 1.00 77.31 199 ASN A O 1
ATOM 1605 N N . ILE A 1 200 ? 20.016 8.269 3.232 1.00 76.62 200 ILE A N 1
ATOM 1606 C CA . ILE A 1 200 ? 20.661 9.525 2.820 1.00 76.62 200 ILE A CA 1
ATOM 1607 C C . ILE A 1 200 ? 22.153 9.498 3.189 1.00 76.62 200 ILE A C 1
ATOM 1609 O O . ILE A 1 200 ? 22.528 9.178 4.314 1.00 76.62 200 ILE A O 1
ATOM 1613 N N . GLY A 1 201 ? 23.015 9.864 2.234 1.00 65.38 201 GLY A N 1
ATOM 1614 C CA . GLY A 1 201 ? 24.460 10.015 2.453 1.00 65.38 201 GLY A CA 1
ATOM 1615 C C . GLY A 1 201 ? 25.246 8.705 2.567 1.00 65.38 201 GLY A C 1
ATOM 1616 O O . GLY A 1 201 ? 26.476 8.738 2.603 1.00 65.38 201 GLY A O 1
ATOM 1617 N N . LYS A 1 202 ? 24.573 7.550 2.573 1.00 65.31 202 LYS A N 1
ATOM 1618 C CA . LYS A 1 202 ? 25.239 6.249 2.502 1.00 65.31 202 LYS A CA 1
ATOM 1619 C C . LYS A 1 202 ? 25.706 5.991 1.070 1.00 65.31 202 LYS A C 1
ATOM 1621 O O . LYS A 1 202 ? 25.004 6.314 0.109 1.00 65.31 202 LYS A O 1
ATOM 1626 N N . LYS A 1 203 ? 26.918 5.438 0.916 1.00 53.91 203 LYS A N 1
ATOM 1627 C CA . LYS A 1 203 ? 27.375 4.917 -0.383 1.00 53.91 203 LYS A CA 1
ATOM 1628 C C . LYS A 1 203 ? 26.362 3.864 -0.837 1.00 53.91 203 LYS A C 1
ATOM 1630 O O . LYS A 1 203 ? 25.876 3.117 -0.003 1.00 53.91 203 LYS A O 1
ATOM 1635 N N . SER A 1 204 ? 26.074 3.847 -2.135 1.00 49.78 204 SER A N 1
ATOM 1636 C CA . SER A 1 204 ? 25.028 3.124 -2.888 1.00 49.78 204 SER A CA 1
ATOM 1637 C C . SER A 1 204 ? 24.766 1.643 -2.572 1.00 49.78 204 SER A C 1
ATOM 1639 O O . SER A 1 204 ? 23.905 1.029 -3.193 1.00 49.78 204 SER A O 1
ATOM 1641 N N . VAL A 1 205 ? 25.526 1.038 -1.673 1.00 42.84 205 VAL A N 1
ATOM 1642 C CA . VAL A 1 205 ? 25.404 -0.357 -1.289 1.00 42.84 205 VAL A CA 1
ATOM 1643 C C . VAL A 1 205 ? 24.278 -0.429 -0.253 1.00 42.84 205 VAL A C 1
ATOM 1645 O O . VAL A 1 205 ? 24.421 0.081 0.852 1.00 42.84 205 VAL A O 1
ATOM 1648 N N . GLU A 1 206 ? 23.145 -1.000 -0.669 1.00 52.88 206 GLU A N 1
ATOM 1649 C CA . GLU A 1 206 ? 22.039 -1.469 0.181 1.00 52.88 206 GLU A CA 1
ATOM 1650 C C . GLU A 1 206 ? 21.042 -0.411 0.681 1.00 52.88 206 GLU A C 1
ATOM 1652 O O . GLU A 1 206 ? 20.834 -0.230 1.882 1.00 52.88 206 GLU A O 1
ATOM 1657 N N . THR A 1 207 ? 20.272 0.200 -0.229 1.00 61.38 207 THR A N 1
ATOM 1658 C CA . THR A 1 207 ? 18.898 0.561 0.179 1.00 61.38 207 THR A CA 1
ATOM 1659 C C . THR A 1 207 ? 18.094 -0.734 0.267 1.00 61.38 207 THR A C 1
ATOM 1661 O O . THR A 1 207 ? 17.402 -1.106 -0.673 1.00 61.38 207 THR A O 1
ATOM 1664 N N . ASN A 1 208 ? 18.265 -1.453 1.377 1.00 67.94 208 ASN A N 1
ATOM 1665 C CA . ASN A 1 208 ? 17.555 -2.692 1.652 1.00 67.94 208 ASN A CA 1
ATOM 1666 C C . ASN A 1 208 ? 16.056 -2.378 1.819 1.00 67.94 208 ASN A C 1
ATOM 1668 O O . ASN A 1 208 ? 15.674 -1.612 2.710 1.00 67.94 208 ASN A O 1
ATOM 1672 N N . THR A 1 209 ? 15.224 -2.950 0.946 1.00 73.06 209 THR A N 1
ATOM 1673 C CA . THR A 1 209 ? 13.760 -2.807 0.985 1.00 73.06 209 THR A CA 1
ATOM 1674 C C . THR A 1 209 ? 13.048 -4.013 1.585 1.00 73.06 209 THR A C 1
ATOM 1676 O O . THR A 1 209 ? 11.827 -4.088 1.513 1.00 73.06 209 THR A O 1
ATOM 1679 N N . SER A 1 210 ? 13.780 -4.928 2.221 1.00 69.94 210 SER A N 1
ATOM 1680 C CA . SER A 1 210 ? 13.251 -6.147 2.839 1.00 69.94 210 SER A CA 1
ATOM 1681 C C . SER A 1 210 ? 12.120 -5.882 3.821 1.00 69.94 210 SER A C 1
ATOM 1683 O O . SER A 1 210 ? 11.166 -6.645 3.886 1.00 69.94 210 SER A O 1
ATOM 1685 N N . SER A 1 211 ? 12.169 -4.757 4.540 1.00 71.50 211 SER A N 1
ATOM 1686 C CA . SER A 1 211 ? 11.106 -4.366 5.469 1.00 71.50 211 SER A CA 1
ATOM 1687 C C . SER A 1 211 ? 9.783 -3.987 4.790 1.00 71.50 211 SER A C 1
ATOM 1689 O O . SER A 1 211 ? 8.800 -3.779 5.490 1.00 71.50 211 SER A O 1
ATOM 1691 N N . LEU A 1 212 ? 9.740 -3.861 3.457 1.00 78.62 212 LEU A N 1
ATOM 1692 C CA . LEU A 1 212 ? 8.490 -3.694 2.704 1.00 78.62 212 LEU A CA 1
ATOM 1693 C C . LEU A 1 212 ? 7.746 -5.025 2.499 1.00 78.62 212 LEU A C 1
ATOM 1695 O O . LEU A 1 212 ? 6.589 -4.990 2.087 1.00 78.62 212 LEU A O 1
ATOM 1699 N N . ASN A 1 213 ? 8.371 -6.164 2.839 1.00 79.06 213 ASN A N 1
ATOM 1700 C CA . ASN A 1 213 ? 7.899 -7.522 2.552 1.00 79.06 213 ASN A CA 1
ATOM 1701 C C . ASN A 1 213 ? 7.683 -7.765 1.048 1.00 79.06 213 ASN A C 1
ATOM 1703 O O . ASN A 1 213 ? 7.914 -6.887 0.225 1.00 79.06 213 ASN A O 1
ATOM 1707 N N . ALA A 1 214 ? 7.286 -8.980 0.667 1.00 81.75 214 ALA A N 1
ATOM 1708 C CA . ALA A 1 214 ? 6.890 -9.243 -0.712 1.00 81.75 214 ALA A CA 1
ATOM 1709 C C . ALA A 1 214 ? 5.496 -8.660 -0.976 1.00 81.75 214 ALA A C 1
ATOM 1711 O O . ALA A 1 214 ? 4.566 -8.911 -0.205 1.00 81.75 214 ALA A O 1
ATOM 1712 N N . VAL A 1 215 ? 5.351 -7.893 -2.057 1.00 86.88 215 VAL A N 1
ATOM 1713 C CA . VAL A 1 215 ? 4.068 -7.290 -2.443 1.00 86.88 215 VAL A CA 1
ATOM 1714 C C . VAL A 1 215 ? 3.805 -7.454 -3.930 1.00 86.88 215 VAL A C 1
ATOM 1716 O O . VAL A 1 215 ? 4.710 -7.312 -4.759 1.00 86.88 215 VAL A O 1
ATOM 1719 N N . MET A 1 216 ? 2.537 -7.694 -4.263 1.00 88.50 216 MET A N 1
ATOM 1720 C CA . MET A 1 216 ? 2.070 -7.672 -5.641 1.00 88.50 216 MET A CA 1
ATOM 1721 C C . MET A 1 216 ? 2.228 -6.257 -6.191 1.00 88.50 216 MET A C 1
ATOM 1723 O O . MET A 1 216 ? 1.706 -5.300 -5.618 1.00 88.50 216 MET A O 1
ATOM 1727 N N . MET A 1 217 ? 2.937 -6.116 -7.302 1.00 91.12 217 MET A N 1
ATOM 1728 C CA . MET A 1 217 ? 3.117 -4.856 -8.008 1.00 91.12 217 MET A CA 1
ATOM 1729 C C . MET A 1 217 ? 2.441 -4.898 -9.370 1.00 91.12 217 MET A C 1
ATOM 1731 O O . MET A 1 217 ? 2.495 -5.897 -10.083 1.00 91.12 217 MET A O 1
ATOM 1735 N N . VAL A 1 218 ? 1.849 -3.772 -9.749 1.00 92.38 218 VAL A N 1
ATOM 1736 C CA . VAL A 1 218 ? 1.132 -3.563 -11.003 1.00 92.38 218 VAL A CA 1
ATOM 1737 C C . VAL A 1 218 ? 1.724 -2.386 -11.764 1.00 92.38 218 VAL A C 1
ATOM 1739 O O . VAL A 1 218 ? 2.229 -1.429 -11.170 1.00 92.38 218 VAL A O 1
ATOM 1742 N N . LEU A 1 219 ? 1.668 -2.422 -13.096 1.00 92.81 219 LEU A N 1
ATOM 1743 C CA . LEU A 1 219 ? 2.075 -1.269 -13.898 1.00 92.81 219 LEU A CA 1
ATOM 1744 C C . LEU A 1 219 ? 1.061 -0.125 -13.735 1.00 92.81 219 LEU A C 1
ATOM 1746 O O . LEU A 1 219 ? -0.089 -0.250 -14.151 1.00 92.81 219 LEU A O 1
ATOM 1750 N N . SER A 1 220 ? 1.501 0.997 -13.158 1.00 94.00 220 SER A N 1
ATOM 1751 C CA . SER A 1 220 ? 0.649 2.180 -12.965 1.00 94.00 220 SER A CA 1
ATOM 1752 C C . SER A 1 220 ? 0.206 2.792 -14.297 1.00 94.00 220 SER A C 1
ATOM 1754 O O . SER A 1 220 ? 0.872 2.615 -15.318 1.00 94.00 220 SER A O 1
ATOM 1756 N N . ASP A 1 221 ? -0.855 3.600 -14.294 1.00 92.94 221 ASP A N 1
ATOM 1757 C CA . ASP A 1 221 ? -1.311 4.303 -15.502 1.00 92.94 221 ASP A CA 1
ATOM 1758 C C . ASP A 1 221 ? -0.241 5.220 -16.106 1.00 92.94 221 ASP A C 1
ATOM 1760 O O . ASP A 1 221 ? -0.079 5.296 -17.326 1.00 92.94 221 ASP A O 1
ATOM 1764 N N . GLU A 1 222 ? 0.531 5.902 -15.260 1.00 93.56 222 GLU A N 1
ATOM 1765 C CA . GLU A 1 222 ? 1.656 6.725 -15.706 1.00 93.56 222 GLU A CA 1
ATOM 1766 C C . GLU A 1 222 ? 2.794 5.852 -16.266 1.00 93.56 222 GLU A C 1
ATOM 1768 O O . GLU A 1 222 ? 3.399 6.190 -17.289 1.00 93.56 222 GLU A O 1
ATOM 1773 N N . GLY A 1 223 ? 3.034 4.680 -15.667 1.00 93.75 223 GLY A N 1
ATOM 1774 C CA . GLY A 1 223 ? 3.923 3.647 -16.198 1.00 93.75 223 GLY A CA 1
ATOM 1775 C C . GLY A 1 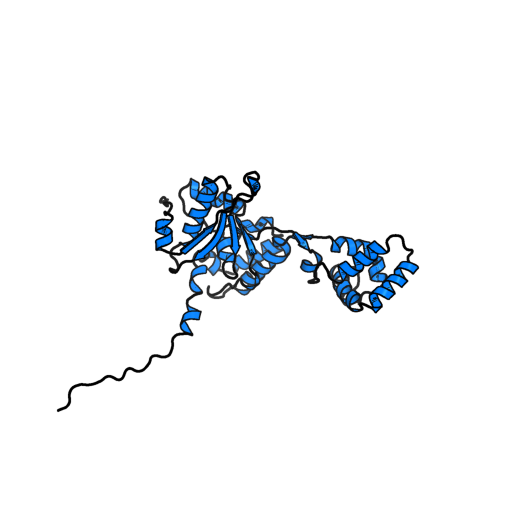223 ? 3.495 3.175 -17.590 1.00 93.75 223 GLY A C 1
ATOM 1776 O O . GLY A 1 223 ? 4.295 3.242 -18.527 1.00 93.75 223 GLY A O 1
ATOM 1777 N N . LYS A 1 224 ? 2.225 2.783 -17.762 1.00 93.88 224 LYS A N 1
ATOM 1778 C CA . LYS A 1 224 ? 1.630 2.359 -19.044 1.00 93.88 224 LYS A CA 1
ATOM 1779 C C . LYS A 1 224 ? 1.818 3.424 -20.122 1.00 93.88 224 LYS A C 1
ATOM 1781 O O . LYS A 1 224 ? 2.334 3.127 -21.201 1.00 93.88 224 LYS A O 1
ATOM 1786 N N . LYS A 1 225 ? 1.475 4.682 -19.819 1.00 93.69 225 LYS A N 1
ATOM 1787 C CA . LYS A 1 225 ? 1.642 5.825 -20.737 1.00 93.69 225 LYS A CA 1
ATOM 1788 C C . LYS A 1 225 ? 3.102 6.015 -21.147 1.00 93.69 225 LYS A C 1
ATOM 1790 O O . LYS A 1 225 ? 3.395 6.196 -22.332 1.00 93.69 225 LYS A O 1
ATOM 1795 N N . ARG A 1 226 ? 4.031 5.961 -20.188 1.00 93.94 226 ARG A N 1
ATOM 1796 C CA . ARG A 1 226 ? 5.461 6.176 -20.444 1.00 93.94 226 ARG A CA 1
ATOM 1797 C C . ARG A 1 226 ? 6.083 5.044 -21.254 1.00 93.94 226 ARG A C 1
ATOM 1799 O O . ARG A 1 226 ? 6.868 5.321 -22.162 1.00 93.94 226 ARG A O 1
ATOM 1806 N N . TRP A 1 227 ? 5.705 3.799 -20.976 1.00 94.25 227 TRP A N 1
ATOM 1807 C CA . TRP A 1 227 ? 6.135 2.642 -21.758 1.00 94.25 227 TRP A CA 1
ATOM 1808 C C . TRP A 1 227 ? 5.592 2.675 -23.177 1.00 94.25 227 TRP A C 1
ATOM 1810 O O . TRP A 1 227 ? 6.379 2.546 -24.112 1.00 94.25 227 TRP A O 1
ATOM 1820 N N . LYS A 1 228 ? 4.292 2.937 -23.350 1.00 93.75 228 LYS A N 1
ATOM 1821 C CA . LYS A 1 228 ? 3.679 3.096 -24.672 1.00 93.75 228 LYS A CA 1
ATOM 1822 C C . LYS A 1 228 ? 4.415 4.149 -25.498 1.00 93.75 228 LYS A C 1
ATOM 1824 O O . LYS A 1 228 ? 4.882 3.859 -26.591 1.00 93.75 228 LYS A O 1
ATOM 1829 N N . LYS A 1 229 ? 4.680 5.320 -24.911 1.00 93.75 229 LYS A N 1
ATOM 1830 C CA . LYS A 1 229 ? 5.477 6.372 -25.557 1.00 93.75 229 LYS A CA 1
ATOM 1831 C C . LYS A 1 229 ? 6.888 5.908 -25.945 1.00 93.75 229 LYS A C 1
ATOM 1833 O O . LYS A 1 229 ? 7.379 6.303 -26.998 1.00 93.75 229 LYS A O 1
ATOM 1838 N N . ALA A 1 230 ? 7.572 5.130 -25.106 1.00 91.31 230 ALA A N 1
ATOM 1839 C CA . ALA A 1 230 ? 8.918 4.636 -25.407 1.00 91.31 230 ALA A CA 1
ATOM 1840 C C . ALA A 1 230 ? 8.927 3.572 -26.521 1.00 91.31 230 ALA A C 1
ATOM 1842 O O . ALA A 1 230 ? 9.886 3.496 -27.296 1.00 91.31 230 ALA A O 1
ATOM 1843 N N . LEU A 1 231 ? 7.870 2.762 -26.601 1.00 91.25 231 LEU A N 1
ATOM 1844 C CA . LEU A 1 231 ? 7.666 1.775 -27.659 1.00 91.25 231 LEU A CA 1
ATOM 1845 C C . LEU A 1 231 ? 7.338 2.461 -28.988 1.00 91.25 231 LEU A C 1
ATOM 1847 O O . LEU A 1 231 ? 8.076 2.257 -29.948 1.00 91.25 231 LEU A O 1
ATOM 1851 N N . ASP A 1 23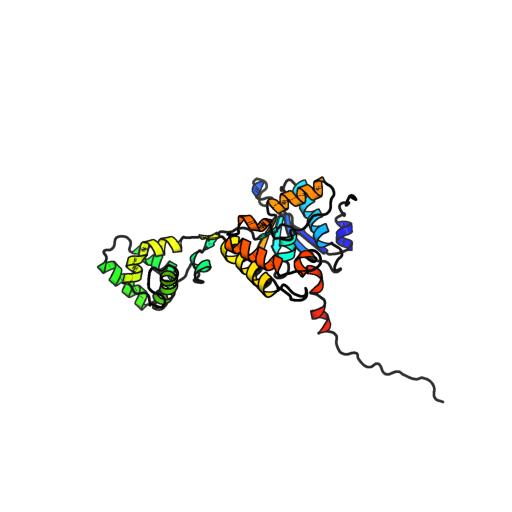2 ? 6.336 3.345 -29.003 1.00 92.50 232 ASP A N 1
ATOM 1852 C CA . ASP A 1 232 ? 5.879 4.069 -30.199 1.00 92.50 232 ASP A CA 1
ATOM 1853 C C . ASP A 1 232 ? 6.999 4.908 -30.838 1.00 92.50 232 ASP A C 1
ATOM 1855 O O . ASP A 1 232 ? 7.096 5.013 -32.057 1.00 92.50 232 ASP A O 1
ATOM 1859 N N . ASN A 1 233 ? 7.876 5.496 -30.014 1.00 90.75 233 ASN A N 1
ATOM 1860 C CA . ASN A 1 233 ? 8.991 6.323 -30.486 1.00 90.75 233 ASN A CA 1
ATOM 1861 C C . ASN A 1 233 ? 10.293 5.541 -30.724 1.00 90.75 233 ASN A C 1
ATOM 1863 O O . ASN A 1 233 ? 11.315 6.166 -31.011 1.00 90.75 233 ASN A O 1
ATOM 1867 N N . GLU A 1 234 ? 10.301 4.214 -30.541 1.00 87.81 234 GLU A N 1
ATOM 1868 C CA . GLU A 1 234 ? 11.511 3.375 -30.609 1.00 87.81 234 GLU A CA 1
ATOM 1869 C C . GLU A 1 234 ? 12.677 3.925 -29.754 1.00 87.81 234 GLU A C 1
ATOM 1871 O O . GLU A 1 234 ? 13.853 3.829 -30.113 1.00 87.81 234 GLU A O 1
ATOM 1876 N N . SER A 1 235 ? 12.353 4.538 -28.612 1.00 86.19 235 SER A N 1
ATOM 1877 C CA . SER A 1 235 ? 13.311 5.226 -27.741 1.00 86.19 235 SER A CA 1
ATOM 1878 C C . SER A 1 235 ? 13.555 4.457 -26.450 1.00 86.19 235 SER A C 1
ATOM 1880 O O . SER A 1 235 ? 12.691 3.703 -26.006 1.00 86.19 235 SER A O 1
ATOM 1882 N N . GLU A 1 236 ? 14.681 4.693 -25.778 1.00 84.75 236 GLU A N 1
ATOM 1883 C CA . GLU A 1 236 ? 14.909 4.152 -24.432 1.00 84.75 236 GLU A CA 1
ATOM 1884 C C . GLU A 1 236 ? 13.812 4.575 -23.448 1.00 84.75 236 GLU A C 1
ATOM 1886 O O . GLU A 1 236 ? 13.306 5.703 -23.486 1.00 84.75 236 GLU A O 1
ATOM 1891 N N . PHE A 1 237 ? 13.451 3.658 -22.549 1.00 87.00 237 PHE A N 1
ATOM 1892 C CA . PHE A 1 237 ? 12.538 3.970 -21.461 1.00 87.00 237 PHE A CA 1
ATOM 1893 C C . PHE A 1 237 ? 13.234 4.887 -20.452 1.00 87.00 237 PHE A C 1
ATOM 1895 O O . PHE A 1 237 ? 14.320 4.585 -19.957 1.00 87.00 237 PHE A O 1
ATOM 1902 N N . LYS A 1 238 ? 12.591 6.010 -20.130 1.00 87.31 238 LYS A N 1
ATOM 1903 C CA . LYS A 1 238 ? 13.081 6.950 -19.119 1.00 87.31 238 LYS A CA 1
ATOM 1904 C C . LYS A 1 238 ? 12.513 6.568 -17.757 1.00 87.31 238 LYS A C 1
ATOM 1906 O O . LYS A 1 238 ? 11.309 6.695 -17.545 1.00 87.31 238 LYS A O 1
ATOM 1911 N N . THR A 1 239 ? 13.382 6.133 -16.848 1.00 85.56 239 THR A N 1
ATOM 1912 C CA . THR A 1 239 ? 12.990 5.702 -15.501 1.00 85.56 239 THR A CA 1
ATOM 1913 C C . THR A 1 239 ? 12.366 6.824 -14.672 1.00 85.56 239 THR A C 1
ATOM 1915 O O . THR A 1 239 ? 12.660 8.008 -14.867 1.00 85.56 239 THR A O 1
ATOM 1918 N N . PHE A 1 240 ? 11.499 6.443 -13.735 1.00 86.62 240 PHE A N 1
ATOM 1919 C CA . PHE A 1 240 ? 10.951 7.334 -12.715 1.00 86.62 240 PHE A CA 1
ATOM 1920 C C . PHE A 1 240 ? 12.026 7.621 -11.672 1.00 86.62 240 PHE A C 1
ATOM 1922 O O . PHE A 1 240 ? 12.495 6.716 -10.984 1.00 86.62 240 PHE A O 1
ATOM 1929 N N . LYS A 1 241 ? 12.457 8.881 -11.589 1.00 77.62 241 LYS A N 1
ATOM 1930 C CA . LYS A 1 241 ? 13.516 9.306 -10.658 1.00 77.62 241 LYS A CA 1
ATOM 1931 C C . LYS A 1 241 ? 12.960 9.911 -9.377 1.00 77.62 241 LYS A C 1
ATOM 1933 O O . LYS A 1 241 ? 13.688 9.987 -8.393 1.00 77.62 241 LYS A O 1
ATOM 1938 N N . GLN A 1 242 ? 11.713 10.377 -9.409 1.00 80.75 242 GLN A N 1
ATOM 1939 C CA . GLN A 1 242 ? 11.073 11.069 -8.291 1.00 80.75 242 GLN A CA 1
ATOM 1940 C C . GLN A 1 242 ? 9.814 10.341 -7.821 1.00 80.75 242 GLN A C 1
ATOM 1942 O O . GLN A 1 242 ? 9.041 10.909 -7.063 1.00 80.75 242 GLN A O 1
ATOM 1947 N N . PHE A 1 243 ? 9.622 9.093 -8.259 1.00 88.00 243 PHE A N 1
ATOM 1948 C CA . PHE A 1 243 ? 8.446 8.286 -7.943 1.00 88.00 243 PHE A CA 1
ATOM 1949 C C . PHE A 1 243 ? 7.129 9.004 -8.275 1.00 88.00 243 PHE A C 1
ATOM 1951 O O . PHE A 1 243 ? 6.150 8.905 -7.540 1.00 88.00 243 PHE A O 1
ATOM 1958 N N . GLU A 1 244 ? 7.101 9.727 -9.396 1.00 88.88 244 GLU A N 1
ATOM 1959 C CA . GLU A 1 244 ? 5.964 10.547 -9.822 1.00 88.88 244 GLU A CA 1
ATOM 1960 C C . GLU A 1 244 ? 4.667 9.729 -9.940 1.00 88.88 244 GLU A C 1
ATOM 1962 O O . GLU A 1 244 ? 3.575 10.247 -9.718 1.00 88.88 244 GLU A O 1
ATOM 1967 N N . GLN A 1 245 ? 4.790 8.434 -10.232 1.00 93.19 245 GLN A N 1
ATOM 1968 C CA . GLN A 1 245 ? 3.677 7.492 -10.284 1.00 93.19 245 GLN A CA 1
ATOM 1969 C C . GLN A 1 245 ? 2.997 7.245 -8.925 1.00 93.19 245 GLN A C 1
ATOM 1971 O O . GLN A 1 245 ? 1.859 6.790 -8.903 1.00 93.19 245 GLN A O 1
ATOM 1976 N N . LEU A 1 246 ? 3.666 7.535 -7.802 1.00 94.50 246 LEU A N 1
ATOM 1977 C CA . LEU A 1 246 ? 3.100 7.405 -6.454 1.00 94.50 246 LEU A CA 1
ATOM 1978 C C . LEU A 1 246 ? 2.387 8.680 -5.982 1.00 94.50 246 LEU A C 1
ATOM 1980 O O . LEU A 1 246 ? 1.628 8.624 -5.020 1.00 94.50 246 LEU A O 1
ATOM 1984 N N . HIS A 1 247 ? 2.587 9.825 -6.647 1.00 93.94 247 HIS A N 1
ATOM 1985 C CA . HIS A 1 247 ? 2.022 11.112 -6.220 1.00 93.94 247 HIS A CA 1
ATOM 1986 C C . HIS A 1 247 ? 0.495 11.129 -6.006 1.00 93.94 247 HIS A C 1
ATOM 1988 O O . HIS A 1 247 ? 0.064 11.852 -5.102 1.00 93.94 247 HIS A O 1
ATOM 1994 N N . PRO A 1 248 ? -0.331 10.391 -6.780 1.00 94.06 248 PRO A N 1
ATOM 1995 C CA . PRO A 1 248 ? -1.772 10.320 -6.531 1.00 94.06 248 PRO A CA 1
ATOM 1996 C C . PRO A 1 248 ? -2.145 9.726 -5.166 1.00 94.06 248 PRO A C 1
ATOM 1998 O O . PRO A 1 248 ? -3.204 10.049 -4.645 1.00 94.06 248 PRO A O 1
ATOM 2001 N N . TYR A 1 249 ? -1.269 8.906 -4.581 1.00 94.56 249 TYR A N 1
ATOM 2002 C CA . TYR A 1 249 ? -1.479 8.213 -3.305 1.00 94.56 249 TYR A CA 1
ATOM 2003 C C . TYR A 1 249 ? -0.798 8.922 -2.126 1.00 94.56 249 TYR A C 1
ATOM 2005 O O . TYR A 1 249 ? -0.806 8.425 -1.003 1.00 94.56 249 TYR A O 1
ATOM 2013 N N . MET A 1 250 ? -0.167 10.071 -2.382 1.00 95.00 250 MET A N 1
ATOM 2014 C CA . MET A 1 250 ? 0.550 10.836 -1.369 1.00 95.00 250 MET A CA 1
ATOM 2015 C C . MET A 1 250 ? -0.260 12.041 -0.895 1.00 95.00 250 MET A C 1
ATOM 2017 O O . MET A 1 250 ? -0.737 12.838 -1.715 1.00 95.00 250 MET A O 1
ATOM 2021 N N . ASP A 1 251 ? -0.307 12.249 0.419 1.00 95.50 251 ASP A N 1
ATOM 2022 C CA . ASP A 1 251 ? -0.701 13.543 0.981 1.00 95.50 251 ASP A CA 1
ATOM 2023 C C . ASP A 1 251 ? 0.411 14.601 0.793 1.00 95.50 251 ASP A C 1
ATOM 2025 O O . ASP A 1 251 ? 1.497 14.336 0.260 1.00 95.50 251 ASP A O 1
ATOM 2029 N N . ASN A 1 252 ? 0.134 15.843 1.198 1.00 96.06 252 ASN A N 1
ATOM 2030 C CA . ASN A 1 252 ? 1.099 16.936 1.063 1.00 96.06 252 ASN A CA 1
ATOM 2031 C C . ASN A 1 252 ? 2.339 16.744 1.949 1.00 96.06 252 ASN A C 1
ATOM 2033 O O . ASN A 1 252 ? 3.449 17.015 1.493 1.00 96.06 252 ASN A O 1
ATOM 2037 N N . ALA A 1 253 ? 2.183 16.222 3.168 1.00 95.88 253 ALA A N 1
ATOM 2038 C CA . ALA A 1 253 ? 3.299 16.005 4.087 1.00 95.88 253 ALA A CA 1
ATOM 2039 C C . ALA A 1 253 ? 4.263 14.927 3.558 1.00 95.88 253 ALA A C 1
ATOM 2041 O O . ALA A 1 253 ? 5.485 15.081 3.615 1.00 95.88 253 ALA A O 1
ATOM 2042 N N . GLN A 1 254 ? 3.727 13.856 2.974 1.00 95.56 254 GLN A N 1
ATOM 2043 C CA . GLN A 1 254 ? 4.478 12.794 2.311 1.00 95.56 254 GLN A CA 1
ATOM 2044 C C . GLN A 1 254 ? 5.220 13.323 1.074 1.00 95.56 254 GLN A C 1
ATOM 2046 O O . GLN A 1 254 ? 6.401 13.011 0.895 1.00 95.56 254 GLN A O 1
ATOM 2051 N N . LYS A 1 255 ? 4.580 14.173 0.255 1.00 95.00 255 LYS A N 1
ATOM 2052 C CA . LYS A 1 255 ? 5.222 14.830 -0.905 1.00 95.00 255 LYS A CA 1
ATOM 2053 C C . LYS A 1 255 ? 6.379 15.732 -0.482 1.00 95.00 255 LYS A C 1
ATOM 2055 O O . LYS A 1 255 ? 7.467 15.643 -1.051 1.00 95.00 255 LYS A O 1
ATOM 2060 N N . GLU A 1 256 ? 6.173 16.570 0.529 1.00 94.44 256 GLU A N 1
ATOM 2061 C CA . GLU A 1 256 ? 7.212 17.448 1.078 1.00 94.44 256 GLU A CA 1
ATOM 2062 C C . GLU A 1 256 ? 8.377 16.641 1.661 1.00 94.44 256 GLU A C 1
ATOM 2064 O O . GLU A 1 256 ? 9.548 16.941 1.399 1.00 94.44 256 GLU A O 1
ATOM 2069 N N . LYS A 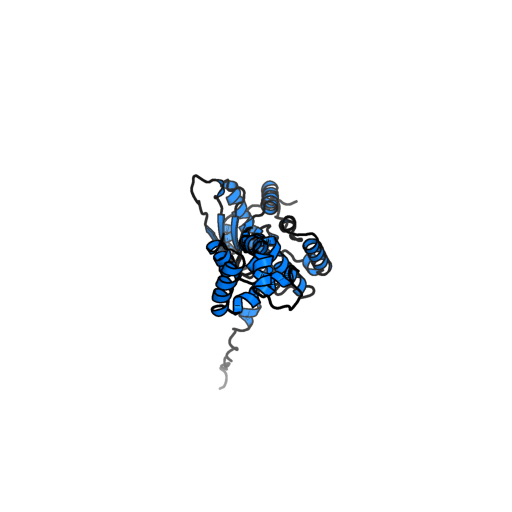1 257 ? 8.072 15.558 2.387 1.00 92.81 257 LYS A N 1
ATOM 2070 C CA . LYS A 1 257 ? 9.084 14.640 2.916 1.00 92.81 257 LYS A CA 1
ATOM 2071 C C . LYS A 1 257 ? 9.902 14.005 1.791 1.00 92.81 257 LYS A C 1
ATOM 2073 O O . LYS A 1 257 ? 11.133 14.018 1.862 1.00 92.81 257 LYS A O 1
ATOM 2078 N N . LEU A 1 258 ? 9.254 13.513 0.733 1.00 91.25 258 LEU A N 1
ATOM 2079 C CA . LEU A 1 258 ? 9.940 12.962 -0.437 1.00 91.25 258 LEU A CA 1
ATOM 2080 C C . LEU A 1 258 ? 10.870 13.995 -1.085 1.00 91.25 258 LEU A C 1
ATOM 2082 O O . LEU A 1 258 ? 12.041 13.703 -1.330 1.00 91.25 258 LEU A O 1
ATOM 2086 N N . GLN A 1 259 ? 10.388 15.218 -1.317 1.00 89.12 259 GLN A N 1
ATOM 2087 C CA . GLN A 1 259 ? 11.198 16.295 -1.893 1.00 89.12 259 GLN A CA 1
ATOM 2088 C C . GLN A 1 259 ? 12.413 16.632 -1.020 1.00 89.12 259 GLN A C 1
ATOM 2090 O O . GLN A 1 259 ? 13.520 16.787 -1.540 1.00 89.12 259 GLN A O 1
ATOM 2095 N N . SER A 1 260 ? 12.236 16.683 0.303 1.00 89.81 260 SER A N 1
ATOM 2096 C CA . SER A 1 260 ? 13.322 16.903 1.264 1.00 89.81 260 SER A CA 1
ATOM 2097 C C . SER A 1 260 ? 14.382 15.798 1.195 1.00 89.81 260 SER A C 1
ATOM 2099 O O . SER A 1 260 ? 15.580 16.091 1.137 1.00 89.81 260 SER A O 1
ATOM 2101 N N . ILE A 1 261 ? 13.963 14.528 1.124 1.00 87.31 261 ILE A N 1
ATOM 2102 C CA . ILE A 1 261 ? 14.865 13.376 0.964 1.00 87.31 261 ILE A CA 1
ATOM 2103 C C . ILE A 1 261 ? 15.645 13.483 -0.355 1.00 87.31 261 ILE A C 1
ATOM 2105 O O . ILE A 1 261 ? 16.875 13.382 -0.360 1.00 87.31 261 ILE A O 1
ATOM 2109 N N . LEU A 1 262 ? 14.952 13.740 -1.468 1.00 83.00 262 LEU A N 1
ATOM 2110 C CA . LEU A 1 262 ? 15.557 13.856 -2.800 1.00 83.00 262 LEU A CA 1
ATOM 2111 C C . LEU A 1 262 ? 16.527 15.044 -2.911 1.00 83.00 262 LEU A C 1
ATOM 2113 O O . LEU A 1 262 ? 17.524 14.959 -3.628 1.00 83.00 262 LEU A O 1
ATOM 2117 N N . ALA A 1 263 ? 16.265 16.147 -2.207 1.00 82.81 263 ALA A N 1
ATOM 2118 C CA . ALA A 1 263 ? 17.155 17.306 -2.170 1.00 82.81 263 ALA A CA 1
ATOM 2119 C C . ALA A 1 263 ? 18.461 17.011 -1.415 1.00 82.81 263 ALA A C 1
ATOM 2121 O O . ALA A 1 263 ? 19.529 17.449 -1.847 1.00 82.81 263 ALA A O 1
ATOM 2122 N N . LYS A 1 264 ? 18.382 16.244 -0.321 1.00 80.06 264 LYS A N 1
ATOM 2123 C CA . LYS A 1 264 ? 19.536 15.853 0.507 1.00 80.06 264 LYS A CA 1
ATOM 2124 C C . LYS A 1 264 ? 20.383 14.755 -0.134 1.00 80.06 264 LYS A C 1
ATOM 2126 O O . LYS A 1 264 ? 21.577 14.656 0.139 1.00 80.06 264 LYS A O 1
ATOM 2131 N N . ASN A 1 265 ? 19.789 13.925 -0.986 1.00 69.75 265 ASN A N 1
ATOM 2132 C CA . ASN A 1 265 ? 20.477 12.802 -1.604 1.00 69.75 265 ASN A CA 1
ATOM 2133 C C . ASN A 1 265 ? 21.075 13.193 -2.971 1.00 69.75 265 ASN A C 1
ATOM 2135 O O . ASN A 1 265 ? 20.482 12.965 -4.027 1.00 69.75 265 ASN A O 1
ATOM 2139 N N . ALA A 1 266 ? 22.279 13.785 -2.957 1.00 55.69 266 ALA A N 1
ATOM 2140 C CA . ALA A 1 266 ? 23.021 14.151 -4.173 1.00 55.69 266 ALA A CA 1
ATOM 2141 C C . ALA A 1 266 ? 23.263 12.948 -5.115 1.00 55.69 266 ALA A C 1
ATOM 2143 O O . ALA A 1 266 ? 23.305 13.108 -6.336 1.00 55.69 266 ALA A O 1
ATOM 2144 N N . THR A 1 267 ? 23.345 11.740 -4.552 1.00 52.12 267 THR A N 1
ATOM 2145 C CA . THR A 1 267 ? 23.591 10.468 -5.242 1.00 52.12 267 THR A CA 1
ATOM 2146 C C . THR A 1 267 ? 22.365 9.959 -6.019 1.00 52.12 267 THR A C 1
ATOM 2148 O O . THR A 1 267 ? 22.512 9.399 -7.109 1.00 52.12 267 THR A O 1
ATOM 2151 N N . PHE A 1 268 ? 21.140 10.228 -5.545 1.00 51.03 268 PHE A N 1
ATOM 2152 C CA . PHE A 1 268 ? 19.897 9.821 -6.230 1.00 51.03 268 PHE A CA 1
ATOM 2153 C C . PHE A 1 268 ? 19.707 10.510 -7.590 1.00 51.03 268 PHE A C 1
ATOM 2155 O O . PHE A 1 268 ? 19.189 9.905 -8.531 1.00 51.03 268 PHE A O 1
ATOM 2162 N N . LYS A 1 269 ? 20.192 11.752 -7.744 1.00 41.66 269 LYS A N 1
ATOM 2163 C CA . LYS A 1 269 ? 20.132 12.486 -9.023 1.00 41.66 269 LYS A CA 1
ATOM 2164 C C . LYS A 1 269 ? 20.962 11.825 -10.135 1.00 41.66 269 LYS A C 1
ATOM 2166 O O . LYS A 1 269 ? 20.667 12.050 -11.311 1.00 41.66 269 LYS A O 1
ATOM 2171 N N . GLN A 1 270 ? 21.953 10.997 -9.785 1.00 38.28 270 GLN A N 1
ATOM 2172 C CA . GLN A 1 270 ? 22.893 10.388 -10.733 1.00 38.28 270 GLN A CA 1
ATOM 2173 C C . GLN A 1 270 ? 22.734 8.865 -10.916 1.00 38.28 270 GLN A C 1
ATOM 2175 O O . GLN A 1 270 ? 23.165 8.361 -11.949 1.00 38.28 270 GLN A O 1
ATOM 2180 N N . GLN A 1 271 ? 22.102 8.127 -9.990 1.00 41.59 271 GLN A N 1
ATOM 2181 C CA . GLN A 1 271 ? 22.261 6.660 -9.933 1.00 41.59 271 GLN A CA 1
ATOM 2182 C C . GLN A 1 271 ? 20.990 5.797 -10.031 1.00 41.59 271 GLN A C 1
ATOM 2184 O O . GLN A 1 271 ? 21.107 4.579 -9.921 1.00 41.59 271 GLN A O 1
ATOM 2189 N N . ALA A 1 272 ? 19.798 6.348 -10.289 1.00 41.25 272 ALA A N 1
ATOM 2190 C CA . ALA A 1 272 ? 18.570 5.534 -10.397 1.00 41.25 272 ALA A CA 1
ATOM 2191 C C . ALA A 1 272 ? 18.675 4.297 -11.338 1.00 41.25 272 ALA A C 1
ATOM 2193 O O . ALA A 1 272 ? 18.048 3.287 -11.038 1.00 41.25 272 ALA A O 1
ATOM 2194 N N . PRO A 1 273 ? 19.488 4.299 -12.420 1.00 40.19 273 PRO A N 1
ATOM 2195 C CA . PRO A 1 273 ? 19.736 3.086 -13.212 1.00 40.19 273 PRO A CA 1
ATOM 2196 C C . PRO A 1 273 ? 20.921 2.217 -12.740 1.00 40.19 273 PRO A C 1
ATOM 2198 O O . PRO A 1 273 ? 21.031 1.075 -13.174 1.00 40.19 273 PRO A O 1
ATOM 2201 N N . GLN A 1 274 ? 21.838 2.734 -11.910 1.00 37.53 274 GLN A N 1
ATOM 2202 C CA . GLN A 1 274 ? 23.081 2.041 -11.520 1.00 37.53 274 GLN A CA 1
ATOM 2203 C C . GLN A 1 274 ? 23.029 1.373 -10.134 1.00 37.53 274 GLN A C 1
ATOM 2205 O O . GLN A 1 274 ? 23.855 0.510 -9.850 1.00 37.53 274 GLN A O 1
ATOM 2210 N N . LEU A 1 275 ? 22.055 1.728 -9.289 1.00 40.38 275 LEU A N 1
ATOM 2211 C CA . LEU A 1 275 ? 21.967 1.293 -7.886 1.00 40.38 275 LEU A CA 1
ATOM 2212 C C . LEU A 1 275 ? 21.627 -0.196 -7.660 1.00 40.38 275 LEU A C 1
ATOM 2214 O O . LEU A 1 275 ? 21.869 -0.694 -6.569 1.00 40.38 275 LEU A O 1
ATOM 2218 N N . PHE A 1 276 ? 21.130 -0.934 -8.659 1.00 44.94 276 PHE A N 1
ATOM 2219 C CA . PHE A 1 276 ? 20.609 -2.303 -8.448 1.00 44.94 276 PHE A CA 1
ATOM 2220 C C . PHE A 1 276 ? 21.602 -3.439 -8.703 1.00 44.94 276 PHE A C 1
ATOM 2222 O O . PHE A 1 276 ? 21.247 -4.606 -8.592 1.00 44.94 276 PHE A O 1
ATOM 2229 N N . PHE A 1 277 ? 22.854 -3.132 -9.044 1.00 41.72 277 PHE A N 1
ATOM 2230 C CA . PHE A 1 277 ? 23.795 -4.158 -9.500 1.00 41.72 277 PHE A CA 1
ATOM 2231 C C . PHE A 1 277 ? 24.959 -4.441 -8.536 1.00 41.72 277 PHE A C 1
ATOM 2233 O O . PHE A 1 277 ? 25.758 -5.330 -8.815 1.00 41.72 277 PHE A O 1
ATOM 2240 N N . SER A 1 278 ? 25.083 -3.780 -7.381 1.00 35.28 278 SER A N 1
ATOM 2241 C CA . SER A 1 278 ? 26.215 -4.031 -6.467 1.00 35.28 278 SER A CA 1
ATOM 2242 C C . SER A 1 278 ? 26.022 -5.202 -5.488 1.00 35.28 278 SER A C 1
ATOM 2244 O O . SER A 1 278 ? 27.023 -5.794 -5.100 1.00 35.28 278 SER A O 1
ATOM 2246 N N . GLN A 1 279 ? 24.795 -5.622 -5.155 1.00 38.72 279 GLN A N 1
ATOM 2247 C CA . GLN A 1 279 ? 24.545 -6.450 -3.953 1.00 38.72 279 GLN A CA 1
ATOM 2248 C C . GLN A 1 279 ? 25.065 -7.905 -3.962 1.00 38.72 279 GLN A C 1
ATOM 2250 O O . GLN A 1 279 ? 25.500 -8.372 -2.925 1.00 38.72 279 GLN A O 1
ATOM 2255 N N . LEU A 1 280 ? 25.178 -8.614 -5.091 1.00 37.56 280 LEU A N 1
ATOM 2256 C CA . LEU A 1 280 ? 25.669 -10.018 -5.054 1.00 37.56 280 LEU A CA 1
ATOM 2257 C C . LEU A 1 280 ? 27.197 -10.214 -4.868 1.00 37.56 280 LEU A C 1
ATOM 2259 O O . LEU A 1 280 ? 27.697 -11.315 -5.058 1.00 37.56 280 LEU A O 1
ATOM 2263 N N . GLN A 1 281 ? 27.977 -9.162 -4.588 1.00 36.91 281 GLN A N 1
ATOM 2264 C CA . GLN A 1 281 ? 29.448 -9.275 -4.507 1.00 36.91 281 GLN A CA 1
ATOM 2265 C C . GLN A 1 281 ? 30.016 -9.474 -3.097 1.00 36.91 281 GLN A C 1
ATOM 2267 O O . GLN A 1 281 ? 31.207 -9.765 -2.991 1.00 36.91 281 GLN A O 1
ATOM 2272 N N . GLN A 1 282 ? 29.226 -9.309 -2.033 1.00 38.94 282 GLN A N 1
ATOM 2273 C CA . GLN A 1 282 ? 29.753 -9.438 -0.669 1.00 38.94 282 GLN A CA 1
ATOM 2274 C C . GLN A 1 282 ? 29.477 -10.801 -0.028 1.00 38.94 282 GLN A C 1
ATOM 2276 O O . GLN A 1 282 ? 30.363 -11.293 0.660 1.00 38.94 282 GLN A O 1
ATOM 2281 N N . GLU A 1 283 ? 28.381 -11.486 -0.363 1.00 38.47 283 GLU A N 1
ATOM 2282 C CA . GLU A 1 283 ? 28.116 -12.832 0.181 1.00 38.47 283 GLU A CA 1
ATOM 2283 C C . GLU A 1 283 ? 29.046 -13.918 -0.397 1.00 38.47 283 GLU A C 1
ATOM 2285 O O . GLU A 1 283 ? 29.363 -14.880 0.288 1.00 38.47 283 GLU A O 1
ATOM 2290 N N . GLN A 1 284 ? 29.602 -13.740 -1.605 1.00 38.12 284 GLN A N 1
ATOM 2291 C CA . GLN A 1 284 ? 30.564 -14.702 -2.178 1.00 38.12 284 GLN A CA 1
ATOM 2292 C C . GLN A 1 284 ? 32.016 -14.512 -1.712 1.00 38.12 284 GLN A C 1
ATOM 2294 O O . GLN A 1 284 ? 32.861 -15.351 -2.011 1.00 38.12 284 GLN A O 1
ATOM 2299 N N . LYS A 1 285 ? 32.337 -13.426 -0.994 1.00 37.78 285 LYS A N 1
ATOM 2300 C CA . LYS A 1 285 ? 33.689 -13.229 -0.438 1.00 37.78 285 LYS A CA 1
ATOM 2301 C C . LYS A 1 285 ? 33.880 -13.846 0.947 1.00 37.78 285 LYS A C 1
ATOM 2303 O O . LYS A 1 285 ? 35.023 -13.941 1.382 1.00 37.78 285 LYS A O 1
ATOM 2308 N N . GLU A 1 286 ? 32.808 -14.275 1.613 1.00 39.69 286 GLU A N 1
ATOM 2309 C CA . GLU A 1 286 ? 32.888 -14.935 2.925 1.00 39.69 286 GLU A CA 1
ATOM 2310 C C . GLU A 1 286 ? 32.878 -16.475 2.841 1.00 39.69 286 GLU A C 1
ATOM 2312 O O . GLU A 1 286 ? 33.150 -17.129 3.844 1.00 39.69 286 GLU A O 1
ATOM 2317 N N . GLU A 1 287 ? 32.684 -17.064 1.651 1.00 39.62 287 GLU A N 1
ATOM 2318 C CA . GLU A 1 287 ? 32.691 -18.526 1.436 1.00 39.62 287 GLU A CA 1
ATOM 2319 C C . GLU A 1 287 ? 33.872 -19.064 0.596 1.00 39.62 287 GLU A C 1
ATOM 2321 O O . GLU A 1 287 ? 33.869 -20.234 0.213 1.00 39.62 287 GLU A O 1
ATOM 2326 N N . GLU A 1 288 ? 34.924 -18.281 0.319 1.00 35.28 288 GLU A N 1
ATOM 2327 C CA . GLU A 1 288 ? 36.154 -18.861 -0.251 1.00 35.28 288 GLU A CA 1
ATOM 2328 C C . GLU A 1 288 ? 36.953 -19.607 0.841 1.00 35.28 288 GLU A C 1
ATOM 2330 O O . GLU A 1 288 ? 37.429 -18.977 1.792 1.00 35.28 288 GLU A O 1
ATOM 2335 N N . PRO A 1 289 ? 37.159 -20.938 0.739 1.00 42.34 289 PRO A N 1
ATOM 2336 C CA . PRO A 1 289 ? 38.040 -21.643 1.657 1.00 42.34 289 PRO A CA 1
ATOM 2337 C C . PRO A 1 289 ? 39.488 -21.198 1.426 1.00 42.34 289 PRO A C 1
ATOM 2339 O O . PRO A 1 289 ? 39.943 -21.050 0.291 1.00 42.34 289 PRO A O 1
ATOM 2342 N N . ALA A 1 290 ? 40.219 -21.005 2.527 1.00 45.16 290 ALA A N 1
ATOM 2343 C CA . ALA A 1 290 ? 41.617 -20.588 2.526 1.00 45.16 290 ALA A CA 1
ATOM 2344 C C . ALA A 1 290 ? 42.474 -21.410 1.534 1.00 45.16 290 ALA A C 1
ATOM 2346 O O . ALA A 1 290 ? 42.329 -22.636 1.464 1.00 45.16 290 ALA A O 1
ATOM 2347 N N . PRO A 1 291 ? 43.400 -20.771 0.791 1.00 38.97 291 PRO A N 1
ATOM 2348 C CA . PRO A 1 291 ? 44.185 -21.452 -0.227 1.00 38.97 291 PRO A CA 1
ATOM 2349 C C . PRO A 1 291 ? 45.066 -22.530 0.408 1.00 38.97 291 PRO A C 1
ATOM 2351 O O . PRO A 1 291 ? 45.887 -22.271 1.290 1.00 38.97 291 PRO A O 1
ATOM 2354 N N . THR A 1 292 ? 44.891 -23.766 -0.055 1.00 42.06 292 THR A N 1
ATOM 2355 C CA . THR A 1 292 ? 45.723 -24.902 0.331 1.00 42.06 292 THR A CA 1
ATOM 2356 C C . THR A 1 292 ? 47.120 -24.711 -0.260 1.00 42.06 292 THR A C 1
ATOM 2358 O O . THR A 1 292 ? 47.282 -24.654 -1.479 1.00 42.06 292 THR A O 1
ATOM 2361 N N . ASN A 1 293 ? 48.135 -24.611 0.603 1.00 41.34 293 ASN A N 1
ATOM 2362 C CA . ASN A 1 293 ? 49.541 -24.566 0.206 1.00 41.34 293 ASN A CA 1
ATOM 2363 C C . ASN A 1 293 ? 49.901 -25.816 -0.611 1.00 41.34 293 ASN A C 1
ATOM 2365 O O . ASN A 1 293 ? 50.047 -26.907 -0.058 1.00 41.34 293 ASN A O 1
ATOM 2369 N N . GLN A 1 294 ? 50.078 -25.658 -1.923 1.00 39.59 294 GLN A N 1
ATOM 2370 C CA . GLN A 1 294 ? 50.721 -26.672 -2.750 1.00 39.59 294 GLN A CA 1
ATOM 2371 C C . GLN A 1 294 ? 52.234 -26.606 -2.528 1.00 39.59 294 GLN A C 1
ATOM 2373 O O . GLN A 1 294 ? 52.884 -25.600 -2.812 1.00 39.59 294 GLN A O 1
ATOM 2378 N N . ALA A 1 295 ? 52.787 -27.693 -1.993 1.00 40.56 295 ALA A N 1
ATOM 2379 C CA . ALA A 1 295 ? 54.220 -27.900 -1.882 1.00 40.56 295 ALA A CA 1
ATOM 2380 C C . ALA A 1 295 ? 54.842 -28.008 -3.283 1.00 40.56 295 ALA A C 1
ATOM 2382 O O . ALA A 1 295 ? 54.472 -28.866 -4.084 1.00 40.56 295 ALA A O 1
ATOM 2383 N N . VAL A 1 296 ? 55.807 -27.133 -3.558 1.00 42.19 296 VAL A N 1
ATOM 2384 C CA . VAL A 1 296 ? 56.648 -27.162 -4.756 1.00 42.19 296 VAL A CA 1
ATOM 2385 C C . VAL A 1 296 ? 57.608 -28.347 -4.642 1.00 42.19 296 VAL A C 1
ATOM 2387 O O . VAL A 1 296 ? 58.508 -28.352 -3.804 1.00 42.19 296 VAL A O 1
ATOM 2390 N N . PHE A 1 297 ? 57.415 -29.359 -5.486 1.00 39.25 297 PHE A N 1
ATOM 2391 C CA . PHE A 1 297 ? 58.379 -30.438 -5.685 1.00 39.25 297 PHE A CA 1
ATOM 2392 C C . PHE A 1 297 ? 59.509 -29.910 -6.580 1.00 39.25 297 PHE A C 1
ATOM 2394 O O . PHE A 1 297 ? 59.255 -29.465 -7.697 1.00 39.25 297 PHE A O 1
ATOM 2401 N N . ASN A 1 298 ? 60.745 -29.924 -6.081 1.00 43.91 298 ASN A N 1
ATOM 2402 C CA . ASN A 1 298 ? 61.930 -29.450 -6.795 1.00 43.91 298 ASN A CA 1
ATOM 2403 C C . ASN A 1 298 ? 62.741 -30.660 -7.297 1.00 43.91 298 ASN A C 1
ATOM 2405 O O . ASN A 1 298 ? 63.344 -31.347 -6.470 1.00 43.91 298 ASN A O 1
ATOM 2409 N N . PRO A 1 299 ? 62.773 -30.970 -8.607 1.00 45.62 299 PRO A N 1
ATOM 2410 C CA . PRO A 1 299 ? 63.573 -32.062 -9.129 1.00 45.62 299 PRO A CA 1
ATOM 2411 C C . PRO A 1 299 ? 64.884 -31.484 -9.658 1.00 45.62 299 PRO A C 1
ATOM 2413 O O . PRO A 1 299 ? 64.943 -31.087 -10.814 1.00 45.62 299 PRO A O 1
ATOM 2416 N N . ASN A 1 300 ? 65.900 -31.376 -8.800 1.00 41.09 300 ASN A N 1
ATOM 2417 C CA . ASN A 1 300 ? 67.313 -31.298 -9.197 1.00 41.09 300 ASN A CA 1
ATOM 2418 C C . ASN A 1 300 ? 68.212 -31.271 -7.954 1.00 41.09 300 ASN A C 1
ATOM 2420 O O . ASN A 1 300 ? 68.608 -30.198 -7.506 1.00 41.09 300 ASN A O 1
ATOM 2424 N N . GLN A 1 301 ? 68.567 -32.446 -7.427 1.00 42.03 301 GLN A N 1
ATOM 2425 C CA . GLN A 1 301 ? 69.847 -32.659 -6.744 1.00 42.03 301 GLN A CA 1
ATOM 2426 C C . GLN A 1 301 ? 70.349 -34.075 -7.062 1.00 42.03 301 GLN A C 1
ATOM 2428 O O . GLN A 1 301 ? 69.653 -35.058 -6.805 1.00 42.03 301 GLN A O 1
ATOM 2433 N N . HIS A 1 302 ? 71.526 -34.122 -7.688 1.00 41.91 302 HIS A N 1
ATOM 2434 C CA . HIS A 1 302 ? 72.445 -35.257 -7.676 1.00 41.91 302 HIS A CA 1
ATOM 2435 C C . HIS A 1 302 ? 73.201 -35.283 -6.349 1.00 41.91 302 HIS A C 1
ATOM 2437 O O . HIS A 1 302 ? 73.457 -34.177 -5.816 1.00 41.91 302 HIS A O 1
#

Secondary structure (DSSP, 8-state):
----PPPPHHHHHTTSEEEEEEE-S-TT-GGG-EEEEEEEE-SSTTSSHHHHHHHHHHHHHHHTTSTT-EEEEE-TTTHHHHHHTTEEEPP-EEEHHHHHHS--TTSHHHHHHHHHHHTTT--HHHHHHHHHHHHHS-THHHHHHHHHHHHTTSS-TTPPP-HHHHHHTHHHHHHHHH-EEEHIIIIIHHHHHHHHHHTTTS-SS----GGG-SEEEEE-HHHHHHHHHHHHTT------SS-GGGGGG--HHHHHHHHHHHHH-TTHHHHTTTTTSSGGGSGGGSSPPPPP----------